Protein AF-A0A812MVV8-F1 (afdb_monomer_lite)

pLDDT: mean 81.1, std 14.26, range [49.09, 97.69]

Radius of gyration: 28.99 Å; chains: 1; bounding box: 81×39×77 Å

Sequence (193 aa):
LPSLRTYVAAINRQVPAEVARPDNSCRRLCCRLPLICAVILTVFLSLVFRLPSFLHGTGLVDLEQRMAGTAGNPYVILEVERDTAPEDVRKAYTSQLRDVEASKDCQASNKACRAKKQNLKKAADFILNGVPRSAEPQKEKKARRKTREQERSDDDPWGDWSDHLKAQWDALGDEIKEGSAQFAKNVEKDYFS

Secondary structure (DSSP, 8-state):
---HHHHHHHHHHHS-TTTS---THHHHHHHHHHHHHHHHHHHHHHHHHHHHHHHHHTTSS-HHHHHHT-SS-HHHHHT--TT--HHHHHHHHHHHHHHHHHSHHHHTT-HHHHHHHHHHHHHHHHHHH-S-GGGS-HHHHHHHHHHHTT-TT---TTHHHHHHHHHHHHHHHHHHHHHHHHHHHHHHHHH--

Structure (mmCIF, N/CA/C/O backbone):
data_AF-A0A812MVV8-F1
#
_entry.id   AF-A0A812MVV8-F1
#
loop_
_atom_site.group_PDB
_atom_site.id
_atom_site.type_symbol
_atom_site.label_atom_id
_atom_site.label_alt_id
_atom_site.label_comp_id
_atom_site.label_asym_id
_atom_site.label_entity_id
_atom_site.label_seq_id
_atom_site.pdbx_PDB_ins_code
_atom_site.Cartn_x
_atom_site.Cartn_y
_atom_site.Cartn_z
_atom_site.occupancy
_atom_site.B_iso_or_equiv
_atom_site.auth_seq_id
_atom_site.auth_comp_id
_atom_site.auth_asym_id
_atom_site.auth_atom_id
_atom_site.pdbx_PDB_model_num
ATOM 1 N N . LEU A 1 1 ? 59.824 9.028 -20.294 1.00 56.31 1 LEU A N 1
ATOM 2 C CA . LEU A 1 1 ? 58.735 8.225 -20.898 1.00 56.31 1 LEU A CA 1
ATOM 3 C C . LEU A 1 1 ? 57.673 9.194 -21.405 1.00 56.31 1 LEU A C 1
ATOM 5 O O . LEU A 1 1 ? 57.183 9.966 -20.587 1.00 56.31 1 LEU A O 1
ATOM 9 N N . PRO A 1 2 ? 57.387 9.253 -22.718 1.00 56.12 2 PRO A N 1
ATOM 10 C CA . PRO A 1 2 ? 56.311 10.102 -23.222 1.00 56.12 2 PRO A CA 1
ATOM 11 C C . PRO A 1 2 ? 54.992 9.689 -22.563 1.00 56.12 2 PRO A C 1
ATOM 13 O O . PRO A 1 2 ? 54.751 8.504 -22.332 1.00 56.12 2 PRO A O 1
ATOM 16 N N . SER A 1 3 ? 54.168 10.671 -22.198 1.00 70.75 3 SER A N 1
ATOM 17 C CA . SER A 1 3 ? 52.880 10.397 -21.571 1.00 70.75 3 SER A CA 1
ATOM 18 C C . SER A 1 3 ? 51.993 9.617 -22.542 1.00 70.75 3 SER A C 1
ATOM 20 O O . SER A 1 3 ? 52.021 9.823 -23.754 1.00 70.75 3 SER A O 1
ATOM 22 N N . LEU A 1 4 ? 51.181 8.705 -22.011 1.00 68.69 4 LEU A N 1
ATOM 23 C CA . LEU A 1 4 ? 50.328 7.819 -22.812 1.00 68.69 4 LEU A CA 1
ATOM 24 C C . LEU A 1 4 ? 49.437 8.599 -23.806 1.00 68.69 4 LEU A C 1
ATOM 26 O O . LEU A 1 4 ? 49.108 8.111 -24.883 1.00 68.69 4 LEU A O 1
ATOM 30 N N . ARG A 1 5 ? 49.113 9.859 -23.477 1.00 69.12 5 ARG A N 1
ATOM 31 C CA . ARG A 1 5 ? 48.346 10.781 -24.325 1.00 69.12 5 ARG A CA 1
ATOM 32 C C . ARG A 1 5 ? 49.108 11.264 -25.563 1.00 69.12 5 ARG A C 1
ATOM 34 O O . ARG A 1 5 ? 48.496 11.370 -26.622 1.00 69.12 5 ARG A O 1
ATOM 41 N N . THR A 1 6 ? 50.410 11.546 -25.472 1.00 73.69 6 THR A N 1
ATOM 42 C CA . THR A 1 6 ? 51.193 11.997 -26.638 1.00 73.69 6 THR A CA 1
ATOM 43 C C . THR A 1 6 ? 51.503 10.856 -27.599 1.00 73.69 6 THR A C 1
ATOM 45 O O . THR A 1 6 ? 51.497 11.074 -28.807 1.00 73.69 6 THR A O 1
ATOM 48 N N . TYR A 1 7 ? 51.682 9.635 -27.089 1.00 72.81 7 TYR A N 1
ATOM 49 C CA . TYR A 1 7 ? 51.872 8.444 -27.920 1.00 72.81 7 TYR A CA 1
ATOM 50 C C . TYR A 1 7 ? 50.637 8.132 -28.785 1.00 72.81 7 TYR A C 1
ATOM 52 O O . TYR A 1 7 ? 50.753 7.982 -30.000 1.00 72.81 7 TYR A O 1
ATOM 60 N N . VAL A 1 8 ? 49.438 8.132 -28.189 1.00 71.19 8 VAL A N 1
ATOM 61 C CA . VAL A 1 8 ? 48.181 7.859 -28.913 1.00 71.19 8 VAL A CA 1
ATOM 62 C C . VAL A 1 8 ? 47.875 8.945 -29.952 1.00 71.19 8 VAL A C 1
ATOM 64 O O . VAL A 1 8 ? 47.469 8.636 -31.071 1.00 71.19 8 VAL A O 1
ATOM 67 N N . ALA A 1 9 ? 48.118 10.218 -29.623 1.00 70.38 9 ALA A N 1
ATOM 68 C CA . ALA A 1 9 ? 47.909 11.324 -30.558 1.00 70.38 9 ALA A CA 1
ATOM 69 C C . ALA A 1 9 ? 48.884 11.294 -31.752 1.00 70.38 9 ALA A C 1
ATOM 71 O O . ALA A 1 9 ? 48.497 11.643 -32.868 1.00 70.38 9 ALA A O 1
ATOM 72 N N . ALA A 1 10 ? 50.132 10.866 -31.534 1.00 74.50 10 ALA A N 1
ATOM 73 C CA . ALA A 1 10 ? 51.128 10.730 -32.594 1.00 74.50 10 ALA A CA 1
ATOM 74 C C . ALA A 1 10 ? 50.792 9.581 -33.558 1.00 74.50 10 ALA A C 1
ATOM 76 O O . ALA A 1 10 ? 50.889 9.764 -34.769 1.00 74.50 10 ALA A O 1
ATOM 77 N N . ILE A 1 11 ? 50.327 8.438 -33.040 1.00 70.69 11 ILE A N 1
ATOM 78 C CA . ILE A 1 11 ? 49.920 7.292 -33.869 1.00 70.69 11 ILE A CA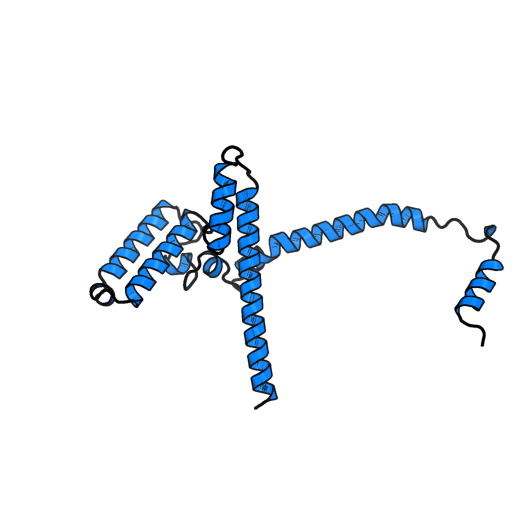 1
ATOM 79 C C . ILE A 1 11 ? 48.649 7.601 -34.666 1.00 70.69 11 ILE A C 1
ATOM 81 O O . ILE A 1 11 ? 48.621 7.368 -35.872 1.00 70.69 11 ILE A O 1
ATOM 85 N N . ASN A 1 12 ? 47.632 8.212 -34.049 1.00 69.62 12 ASN A N 1
ATOM 86 C CA . ASN A 1 12 ? 46.400 8.584 -34.757 1.00 69.62 12 ASN A CA 1
ATOM 87 C C . ASN A 1 12 ? 46.625 9.617 -35.875 1.00 69.62 12 ASN A C 1
ATOM 89 O O . ASN A 1 12 ? 45.813 9.703 -36.789 1.00 69.62 12 ASN A O 1
ATOM 93 N N . ARG A 1 13 ? 47.715 10.396 -35.826 1.00 68.94 13 ARG A N 1
ATOM 94 C CA . ARG A 1 13 ? 48.109 11.313 -36.911 1.00 68.94 13 ARG A CA 1
ATOM 95 C C . ARG A 1 13 ? 48.826 10.627 -38.073 1.00 68.94 13 ARG A C 1
ATOM 97 O O . ARG A 1 13 ? 48.853 11.194 -39.159 1.00 68.94 13 ARG A O 1
ATOM 104 N N . GLN A 1 14 ? 49.436 9.463 -37.847 1.00 68.19 14 GLN A N 1
ATOM 105 C CA . GLN A 1 14 ? 50.203 8.735 -38.864 1.00 68.19 14 GLN A CA 1
ATOM 106 C C . GLN A 1 14 ? 49.353 7.747 -39.668 1.00 68.19 14 GLN A C 1
ATOM 108 O O . GLN A 1 14 ? 49.793 7.302 -40.724 1.00 68.19 14 GLN A O 1
ATOM 113 N N . VAL A 1 15 ? 48.145 7.415 -39.204 1.00 64.12 15 VAL A N 1
ATOM 114 C CA . VAL A 1 15 ? 47.199 6.601 -39.971 1.00 64.12 15 VAL A CA 1
ATOM 115 C C . VAL A 1 15 ? 46.389 7.536 -40.878 1.00 64.12 15 VAL A C 1
ATOM 117 O O . VAL A 1 15 ? 45.620 8.350 -40.362 1.00 64.12 15 VAL A O 1
ATOM 120 N N . PRO A 1 16 ? 46.546 7.469 -42.213 1.00 61.31 16 PRO A N 1
ATOM 121 C CA . PRO A 1 16 ? 45.761 8.299 -43.114 1.00 61.31 16 PRO A CA 1
ATOM 122 C C . PRO A 1 16 ? 44.275 7.980 -42.936 1.00 61.31 16 PRO A C 1
ATOM 124 O O . PRO A 1 16 ? 43.889 6.812 -42.854 1.00 61.31 16 PRO A O 1
ATOM 127 N N . ALA A 1 17 ? 43.433 9.017 -42.886 1.00 58.94 17 ALA A N 1
ATOM 128 C CA . ALA A 1 17 ? 41.985 8.885 -42.695 1.00 58.94 17 ALA A CA 1
ATOM 129 C C . ALA A 1 17 ? 41.313 7.965 -43.740 1.00 58.94 17 ALA A C 1
ATOM 131 O O . ALA A 1 17 ? 40.237 7.435 -43.489 1.00 58.94 17 ALA A O 1
ATOM 132 N N . GLU A 1 18 ? 41.975 7.722 -44.876 1.00 57.22 18 GLU A N 1
ATOM 133 C CA . GLU A 1 18 ? 41.559 6.795 -45.935 1.00 57.22 18 GLU A CA 1
ATOM 134 C C . GLU A 1 18 ? 41.604 5.307 -45.532 1.00 57.22 18 GLU A C 1
ATOM 136 O O . GLU A 1 18 ? 40.919 4.488 -46.145 1.00 57.22 18 GLU A O 1
ATOM 141 N N . VAL A 1 19 ? 42.366 4.930 -44.496 1.00 60.72 19 VAL A N 1
ATOM 142 C CA . VAL A 1 19 ? 42.455 3.533 -44.010 1.00 60.72 19 VAL A CA 1
ATOM 143 C C . VAL A 1 19 ? 41.352 3.216 -42.996 1.00 60.72 19 VAL A C 1
ATOM 145 O O . VAL A 1 19 ? 40.981 2.052 -42.815 1.00 60.72 19 VAL A O 1
ATOM 148 N N . ALA A 1 20 ? 40.771 4.240 -42.366 1.00 58.75 20 ALA A N 1
ATOM 149 C CA . ALA A 1 20 ? 39.606 4.084 -41.510 1.00 58.75 20 ALA A CA 1
ATOM 150 C C . ALA A 1 20 ? 38.370 3.872 -42.393 1.00 58.75 20 ALA A C 1
ATOM 152 O O . ALA A 1 20 ? 37.641 4.809 -42.720 1.00 58.75 20 ALA A O 1
ATOM 153 N N . ARG A 1 21 ? 38.136 2.617 -42.805 1.00 61.03 21 ARG A N 1
ATOM 154 C CA . ARG A 1 21 ? 36.877 2.236 -43.454 1.00 61.03 21 ARG A CA 1
ATOM 155 C C . ARG A 1 21 ? 35.728 2.755 -42.585 1.00 61.03 21 ARG A C 1
ATOM 157 O O . ARG A 1 21 ? 35.779 2.537 -41.374 1.00 61.03 21 ARG A O 1
ATOM 164 N N . PRO A 1 22 ? 34.717 3.433 -43.158 1.00 61.38 22 PRO A N 1
ATOM 165 C CA . PRO A 1 22 ? 33.564 3.884 -42.399 1.00 61.38 22 PRO A CA 1
ATOM 166 C C . PRO A 1 22 ? 32.875 2.658 -41.812 1.00 61.38 22 PRO A C 1
ATOM 168 O O . PRO A 1 22 ? 32.116 1.948 -42.475 1.00 61.38 22 PRO A O 1
ATOM 171 N N . ASP A 1 23 ? 33.191 2.382 -40.554 1.00 69.06 23 ASP A N 1
ATOM 172 C CA . ASP A 1 23 ? 32.592 1.288 -39.836 1.00 69.06 23 ASP A CA 1
ATOM 173 C C . ASP A 1 23 ? 31.143 1.683 -39.587 1.00 69.06 23 ASP A C 1
ATOM 175 O O . ASP A 1 23 ? 30.823 2.623 -38.854 1.00 69.06 23 ASP A O 1
ATOM 179 N N . ASN A 1 24 ? 30.230 0.928 -40.197 1.00 72.06 24 ASN A N 1
ATOM 180 C CA . ASN A 1 24 ? 28.785 1.067 -40.004 1.00 72.06 24 ASN A CA 1
ATOM 181 C C . ASN A 1 24 ? 28.356 0.861 -38.532 1.00 72.06 24 ASN A C 1
ATOM 183 O O . ASN A 1 24 ? 27.162 0.853 -38.234 1.00 72.06 24 ASN A O 1
ATOM 187 N N . SER A 1 25 ? 29.307 0.690 -37.613 1.00 76.00 25 SER A N 1
ATOM 188 C CA . SER A 1 25 ? 29.172 0.648 -36.163 1.00 76.00 25 SER A CA 1
ATOM 189 C C . SER A 1 25 ? 28.334 1.799 -35.622 1.00 76.00 25 SER A C 1
ATOM 191 O O . SER A 1 25 ? 27.400 1.527 -34.881 1.00 76.00 25 SER A O 1
ATOM 193 N N . CYS A 1 26 ? 28.566 3.050 -36.042 1.00 74.44 26 CYS A N 1
ATOM 194 C CA . CYS A 1 26 ? 27.794 4.190 -35.526 1.00 74.44 26 CYS A CA 1
ATOM 195 C C . CYS A 1 26 ? 26.312 4.099 -35.932 1.00 74.44 26 CYS A C 1
ATOM 197 O O . CYS A 1 26 ? 25.422 4.201 -35.096 1.00 74.44 26 CYS A O 1
ATOM 199 N N . ARG A 1 27 ? 26.034 3.757 -37.198 1.00 78.88 27 ARG A N 1
ATOM 200 C CA . ARG A 1 27 ? 24.669 3.529 -37.700 1.00 78.88 27 ARG A CA 1
ATOM 201 C C . ARG A 1 27 ? 23.997 2.329 -37.023 1.00 78.88 27 ARG A C 1
ATOM 203 O O . ARG A 1 27 ? 22.833 2.409 -36.646 1.00 78.88 27 ARG A O 1
ATOM 210 N N . ARG A 1 28 ? 24.722 1.222 -36.826 1.00 80.69 28 ARG A N 1
ATOM 211 C CA . ARG A 1 28 ? 24.216 0.046 -36.097 1.00 80.69 28 ARG A CA 1
ATOM 212 C C . ARG A 1 28 ? 23.918 0.378 -34.637 1.00 80.69 28 ARG A C 1
ATOM 214 O O . ARG A 1 28 ? 22.897 -0.078 -34.131 1.00 80.69 28 ARG A O 1
ATOM 221 N N . LEU A 1 29 ? 24.766 1.176 -33.986 1.00 81.75 29 LEU A N 1
ATOM 222 C CA . LEU A 1 29 ? 24.558 1.626 -32.614 1.00 81.75 29 LEU A CA 1
ATOM 223 C C . LEU A 1 29 ? 23.345 2.558 -32.541 1.00 81.75 29 LEU A C 1
ATOM 225 O O . LEU A 1 29 ? 22.432 2.271 -31.786 1.00 81.75 29 LEU A O 1
ATOM 229 N N . CYS A 1 30 ? 23.254 3.591 -33.382 1.00 84.88 30 CYS A N 1
ATOM 230 C CA . CYS A 1 30 ? 22.122 4.523 -33.396 1.00 84.88 30 CYS A CA 1
ATOM 231 C C . CYS A 1 30 ? 20.776 3.848 -33.705 1.00 84.88 30 CYS A C 1
ATOM 233 O O . CYS A 1 30 ? 19.752 4.307 -33.214 1.00 84.88 30 CYS A O 1
ATOM 235 N N . CYS A 1 31 ? 20.755 2.751 -34.471 1.00 85.38 31 CYS A N 1
ATOM 236 C CA . CYS A 1 31 ? 19.524 1.994 -34.721 1.00 85.38 31 CYS A CA 1
ATOM 237 C C . CYS A 1 31 ? 19.193 0.972 -33.618 1.00 85.38 31 CYS A C 1
ATOM 239 O O . CYS A 1 31 ? 18.020 0.703 -33.378 1.00 85.38 31 CYS A O 1
ATOM 241 N N . ARG A 1 32 ? 20.193 0.374 -32.951 1.00 90.00 32 ARG A N 1
ATOM 242 C CA . ARG A 1 32 ? 19.971 -0.664 -31.921 1.00 90.00 32 ARG A CA 1
ATOM 243 C C . ARG A 1 32 ? 19.878 -0.115 -30.503 1.00 90.00 32 ARG A C 1
ATOM 245 O O . ARG A 1 32 ? 19.135 -0.663 -29.701 1.00 90.00 32 ARG A O 1
ATOM 252 N N . LEU A 1 33 ? 20.601 0.955 -30.194 1.00 91.56 33 LEU A N 1
ATOM 253 C CA . LEU A 1 33 ? 20.579 1.617 -28.895 1.00 91.56 33 LEU A CA 1
ATOM 254 C C . LEU A 1 33 ? 19.164 2.046 -28.473 1.00 91.56 33 LEU A C 1
ATOM 256 O O . LEU A 1 33 ? 18.793 1.692 -27.361 1.00 91.56 33 LEU A O 1
ATOM 260 N N . PRO A 1 34 ? 18.326 2.699 -29.310 1.00 92.38 34 PRO A N 1
ATOM 261 C CA . PRO A 1 34 ? 16.965 3.045 -28.896 1.00 92.38 34 PRO A CA 1
ATOM 262 C C . PRO A 1 34 ? 16.115 1.806 -28.592 1.00 92.38 34 PRO A C 1
ATOM 264 O O . PRO A 1 34 ? 15.343 1.829 -27.640 1.00 92.38 34 PRO A O 1
ATOM 267 N N . LEU A 1 35 ? 16.299 0.706 -29.333 1.00 93.62 35 LEU A N 1
ATOM 268 C CA . LEU A 1 35 ? 15.624 -0.564 -29.046 1.00 93.62 35 LEU A CA 1
ATOM 269 C C . LEU A 1 35 ? 16.083 -1.156 -27.710 1.00 93.62 35 LEU A C 1
ATOM 271 O O . LEU A 1 35 ? 15.251 -1.563 -26.908 1.00 93.62 35 LEU A O 1
ATOM 275 N N . ILE A 1 36 ? 17.389 -1.167 -27.441 1.00 93.62 36 ILE A N 1
ATOM 276 C CA . ILE A 1 36 ? 17.938 -1.651 -26.167 1.00 93.62 36 ILE A CA 1
ATOM 277 C C . ILE A 1 36 ? 17.437 -0.781 -25.008 1.00 93.62 36 ILE A C 1
ATOM 279 O O . ILE A 1 36 ? 16.972 -1.313 -24.005 1.00 93.62 36 ILE A O 1
ATOM 283 N N . CYS A 1 37 ? 17.470 0.546 -25.154 1.00 95.00 37 CYS A N 1
ATOM 284 C CA . CYS A 1 37 ? 16.944 1.478 -24.161 1.00 95.00 37 CYS A CA 1
ATOM 285 C C . CYS A 1 37 ? 15.448 1.262 -23.920 1.00 95.00 37 CYS A C 1
ATOM 287 O O . CYS A 1 37 ? 15.032 1.235 -22.767 1.00 95.00 37 CYS A O 1
ATOM 289 N N . ALA A 1 38 ? 14.653 1.056 -24.973 1.00 95.19 38 ALA A N 1
ATOM 290 C CA . ALA A 1 38 ? 13.232 0.754 -24.843 1.00 95.19 38 ALA A CA 1
ATOM 291 C C . ALA A 1 38 ? 13.006 -0.562 -24.085 1.00 95.19 38 ALA A C 1
ATOM 293 O O . ALA A 1 38 ? 12.205 -0.593 -23.157 1.00 95.19 38 ALA A O 1
ATOM 294 N N . VAL A 1 39 ? 13.755 -1.624 -24.400 1.00 96.12 39 VAL A N 1
ATOM 295 C CA . VAL A 1 39 ? 13.667 -2.903 -23.675 1.00 96.12 39 VAL A CA 1
ATOM 296 C C . VAL A 1 39 ? 14.023 -2.716 -22.201 1.00 96.12 39 VAL A C 1
ATOM 298 O O . VAL A 1 39 ? 13.240 -3.100 -21.336 1.00 96.12 39 VAL A O 1
ATOM 301 N N . ILE A 1 40 ? 15.147 -2.066 -21.893 1.00 96.25 40 ILE A N 1
ATOM 302 C CA . ILE A 1 40 ? 15.555 -1.794 -20.506 1.00 96.25 40 ILE A CA 1
ATOM 303 C C . ILE A 1 40 ? 14.480 -0.984 -19.773 1.00 96.25 40 ILE A C 1
ATOM 305 O O . ILE A 1 40 ? 14.108 -1.339 -18.656 1.00 96.25 40 ILE A O 1
ATOM 309 N N . LEU A 1 41 ? 13.937 0.058 -20.408 1.00 96.75 41 LEU A N 1
ATOM 310 C CA . LEU A 1 41 ? 12.877 0.882 -19.836 1.00 96.75 41 LEU A CA 1
ATOM 311 C C . LEU A 1 41 ? 11.619 0.052 -19.559 1.00 96.75 41 LEU A C 1
ATOM 313 O O . LEU A 1 41 ? 11.066 0.135 -18.470 1.00 96.75 41 LEU A O 1
ATOM 317 N N . THR A 1 42 ? 11.183 -0.785 -20.504 1.00 95.81 42 THR A N 1
ATOM 318 C CA . THR A 1 42 ? 10.001 -1.641 -20.309 1.00 95.81 42 THR A CA 1
ATOM 319 C C . THR A 1 42 ? 10.191 -2.643 -19.177 1.00 95.81 42 THR A C 1
ATOM 321 O O . THR A 1 42 ? 9.285 -2.810 -18.363 1.00 95.81 42 THR A O 1
ATOM 324 N N . VAL A 1 43 ? 11.371 -3.263 -19.067 1.00 95.75 43 VAL A N 1
ATOM 325 C CA . VAL A 1 43 ? 11.694 -4.174 -17.962 1.00 95.75 43 VAL A CA 1
ATOM 326 C C . VAL A 1 43 ? 11.679 -3.415 -16.641 1.00 95.75 43 VAL A C 1
ATOM 328 O O . VAL A 1 43 ? 11.013 -3.848 -15.703 1.00 95.75 43 VAL A O 1
ATOM 331 N N . PHE A 1 44 ? 12.339 -2.259 -16.577 1.00 95.81 44 PHE A N 1
ATOM 332 C CA . PHE A 1 44 ? 12.372 -1.429 -15.378 1.00 95.81 44 PHE A CA 1
ATOM 333 C C . PHE A 1 44 ? 10.966 -1.010 -14.933 1.00 95.81 44 PHE A C 1
ATOM 335 O O . PHE A 1 44 ? 10.599 -1.239 -13.785 1.00 95.81 44 PHE A O 1
ATOM 342 N N . LEU A 1 45 ? 10.147 -0.480 -15.845 1.00 93.81 45 LEU A N 1
ATOM 343 C CA . LEU A 1 45 ? 8.761 -0.120 -15.552 1.00 93.81 45 LEU A CA 1
ATOM 344 C C . LEU A 1 45 ? 7.964 -1.343 -15.090 1.00 93.81 45 LEU A C 1
ATOM 346 O O . LEU A 1 45 ? 7.255 -1.269 -14.093 1.00 93.81 45 LEU A O 1
ATOM 350 N N . SER A 1 46 ? 8.125 -2.495 -15.748 1.00 93.00 46 SER A N 1
ATOM 351 C CA . SER A 1 46 ? 7.433 -3.720 -15.338 1.00 93.00 46 SER A CA 1
ATOM 352 C C . SER A 1 46 ? 7.789 -4.145 -13.913 1.00 93.00 46 SER A C 1
ATOM 354 O O . SER A 1 46 ? 6.899 -4.556 -13.174 1.00 93.00 46 SER A O 1
ATOM 356 N N . LEU A 1 47 ? 9.053 -3.992 -13.506 1.00 91.62 47 LEU A N 1
ATOM 357 C CA . LEU A 1 47 ? 9.483 -4.247 -12.137 1.00 91.62 47 LEU A CA 1
ATOM 358 C C . LEU A 1 47 ? 8.860 -3.225 -11.191 1.00 91.62 47 LEU A C 1
ATOM 360 O O . LEU A 1 47 ? 8.248 -3.621 -10.210 1.00 91.62 47 LEU A O 1
ATOM 364 N N . VAL A 1 48 ? 8.924 -1.931 -11.506 1.00 90.88 48 VAL A N 1
ATOM 365 C CA . VAL A 1 48 ? 8.362 -0.882 -10.642 1.00 90.88 48 VAL A CA 1
ATOM 366 C C . VAL A 1 48 ? 6.856 -1.069 -10.409 1.00 90.88 48 VAL A C 1
ATOM 368 O O . VAL A 1 48 ? 6.369 -0.877 -9.299 1.00 90.88 48 VAL A O 1
ATOM 371 N N . PHE A 1 49 ? 6.104 -1.482 -11.429 1.00 88.81 49 PHE A N 1
ATOM 372 C CA . PHE A 1 49 ? 4.658 -1.665 -11.296 1.00 88.81 49 PHE A CA 1
ATOM 373 C C . PHE A 1 49 ? 4.258 -3.022 -10.710 1.00 88.81 49 PHE A C 1
ATOM 375 O O . PHE A 1 49 ? 3.227 -3.108 -10.052 1.00 88.81 49 PHE A O 1
ATOM 382 N N . ARG A 1 50 ? 5.031 -4.093 -10.940 1.00 89.44 50 ARG A N 1
ATOM 383 C CA . ARG A 1 50 ? 4.655 -5.450 -10.495 1.00 89.44 50 ARG A CA 1
ATOM 384 C C . ARG A 1 50 ? 5.304 -5.877 -9.191 1.00 89.44 50 ARG A C 1
ATOM 386 O O . ARG A 1 50 ? 4.768 -6.765 -8.537 1.00 89.44 50 ARG A O 1
ATOM 393 N N . LEU A 1 51 ? 6.438 -5.289 -8.813 1.00 88.69 51 LEU A N 1
ATOM 394 C CA . LEU A 1 51 ? 7.187 -5.706 -7.629 1.00 88.69 51 LEU A CA 1
ATOM 395 C C . LEU A 1 51 ? 6.357 -5.597 -6.339 1.00 88.69 51 LEU A C 1
ATOM 397 O O . LEU A 1 51 ? 6.335 -6.588 -5.610 1.00 88.69 51 LEU A O 1
ATOM 401 N N . PRO A 1 52 ? 5.623 -4.497 -6.061 1.00 85.75 52 PRO A N 1
ATOM 402 C CA . PRO A 1 52 ? 4.823 -4.416 -4.839 1.00 85.75 52 PRO A CA 1
ATOM 403 C C . PRO A 1 52 ? 3.735 -5.496 -4.788 1.00 85.75 52 PRO A C 1
ATOM 405 O O . PRO A 1 52 ? 3.593 -6.193 -3.786 1.00 85.75 52 PRO A O 1
ATOM 408 N N . SER A 1 53 ? 3.020 -5.711 -5.899 1.00 82.62 53 SER A N 1
ATOM 409 C CA . SER A 1 53 ? 1.986 -6.749 -5.991 1.00 82.62 53 SER A CA 1
ATOM 410 C C . SER A 1 53 ? 2.559 -8.163 -5.882 1.00 82.62 53 SER A C 1
ATOM 412 O O . SER A 1 53 ? 1.938 -9.033 -5.278 1.00 82.62 53 SER A O 1
ATOM 414 N N . PHE A 1 54 ? 3.747 -8.401 -6.443 1.00 85.94 54 PHE A N 1
ATOM 415 C CA . PHE A 1 54 ? 4.433 -9.685 -6.336 1.00 85.94 54 PHE A CA 1
ATOM 416 C C . PHE A 1 54 ? 4.834 -9.981 -4.887 1.00 85.94 54 PHE A C 1
ATOM 418 O O . PHE A 1 54 ? 4.535 -11.060 -4.381 1.00 85.94 54 PHE A O 1
ATOM 425 N N . LEU A 1 55 ? 5.441 -9.011 -4.195 1.00 85.88 55 LEU A N 1
ATOM 426 C CA . LEU A 1 55 ? 5.809 -9.150 -2.783 1.00 85.88 55 LEU A CA 1
ATOM 427 C C . LEU A 1 55 ? 4.580 -9.399 -1.901 1.00 85.88 55 LEU A C 1
ATOM 429 O O . LEU A 1 55 ? 4.611 -10.291 -1.053 1.00 85.88 55 LEU A O 1
ATOM 433 N N . HIS A 1 56 ? 3.477 -8.696 -2.166 1.0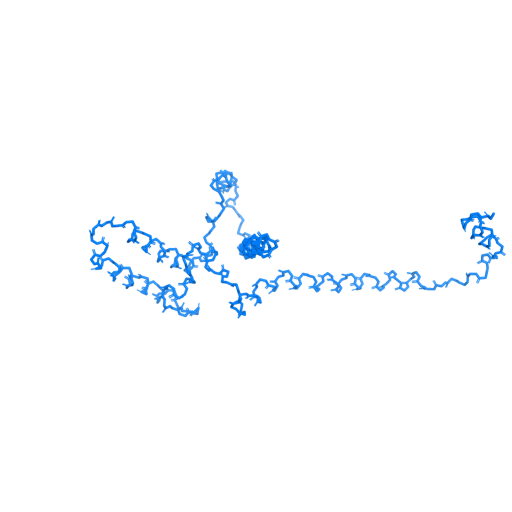0 80.75 56 HIS A N 1
ATOM 434 C CA . HIS A 1 56 ? 2.200 -8.934 -1.493 1.00 80.75 56 HIS A CA 1
ATOM 435 C C . H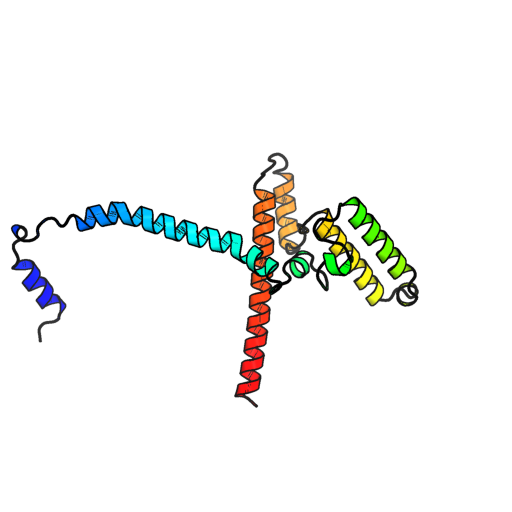IS A 1 56 ? 1.678 -10.358 -1.718 1.00 80.75 56 HIS A C 1
ATOM 437 O O . HIS A 1 56 ? 1.340 -11.058 -0.768 1.00 80.75 56 HIS A O 1
ATOM 443 N N . GLY A 1 57 ? 1.674 -10.831 -2.970 1.00 78.75 57 GLY A N 1
ATOM 444 C CA . GLY A 1 57 ? 1.191 -12.170 -3.322 1.00 78.75 57 GLY A CA 1
ATOM 445 C C . GLY A 1 57 ? 2.006 -13.309 -2.702 1.00 78.75 57 GLY A C 1
ATOM 446 O O . GLY A 1 57 ? 1.462 -14.371 -2.420 1.00 78.75 57 GLY A O 1
ATOM 447 N N . THR A 1 58 ? 3.297 -13.088 -2.443 1.00 83.25 58 THR A N 1
ATOM 448 C CA . THR A 1 58 ? 4.145 -14.067 -1.739 1.00 83.25 58 THR A CA 1
ATOM 449 C C . THR A 1 58 ? 3.909 -14.123 -0.226 1.00 83.25 58 THR A C 1
ATOM 451 O O . THR A 1 58 ? 4.452 -15.008 0.430 1.00 83.25 58 THR A O 1
ATOM 454 N N . GLY A 1 59 ? 3.137 -13.188 0.343 1.00 77.62 59 GLY A N 1
ATOM 455 C CA . GLY A 1 59 ? 2.920 -13.081 1.789 1.00 77.62 59 GLY A CA 1
ATOM 456 C C . GLY A 1 59 ? 4.162 -12.654 2.581 1.00 77.62 59 GLY A C 1
ATOM 457 O O . GLY A 1 59 ? 4.143 -12.687 3.807 1.00 77.62 59 GLY A O 1
ATOM 458 N N . LEU A 1 60 ? 5.242 -12.257 1.895 1.00 80.38 60 LEU A N 1
ATOM 459 C CA . LEU A 1 60 ? 6.477 -11.771 2.516 1.00 80.38 60 LEU A CA 1
ATOM 460 C C . LEU A 1 60 ? 6.269 -10.430 3.226 1.00 80.38 60 LEU A C 1
ATOM 462 O O . LEU A 1 60 ? 6.907 -10.176 4.243 1.00 80.38 60 LEU A O 1
ATOM 466 N N . VAL A 1 61 ? 5.393 -9.580 2.683 1.00 82.00 61 VAL A N 1
ATOM 467 C CA . VAL A 1 61 ? 5.078 -8.259 3.233 1.00 82.00 61 VAL A CA 1
ATOM 468 C C . VAL A 1 61 ? 3.568 -8.063 3.232 1.00 82.00 61 VAL A C 1
ATOM 470 O O . VAL A 1 61 ? 2.935 -8.116 2.178 1.00 82.00 61 VAL A O 1
ATOM 473 N N . ASP A 1 62 ? 2.996 -7.794 4.405 1.00 85.38 62 ASP A N 1
ATOM 474 C CA . ASP A 1 62 ? 1.568 -7.512 4.558 1.00 85.38 62 ASP A CA 1
ATOM 475 C C . ASP A 1 62 ? 1.279 -6.031 4.257 1.00 85.38 62 ASP A C 1
ATOM 477 O O . ASP A 1 62 ? 1.063 -5.197 5.143 1.00 85.38 62 ASP A O 1
ATOM 481 N N . LEU A 1 63 ? 1.331 -5.678 2.967 1.00 84.31 63 LEU A N 1
ATOM 482 C CA . LEU A 1 63 ? 1.129 -4.297 2.515 1.00 84.31 63 LEU A CA 1
ATOM 483 C C . LEU A 1 63 ? -0.267 -3.782 2.883 1.00 84.31 63 LEU A C 1
ATOM 485 O O . LEU A 1 63 ? -0.446 -2.597 3.154 1.00 84.31 63 LEU A O 1
ATOM 489 N N . GLU A 1 64 ? -1.266 -4.659 2.936 1.00 87.56 64 GLU A N 1
ATOM 490 C CA . GLU A 1 64 ? -2.640 -4.283 3.273 1.00 87.56 64 GLU A CA 1
ATOM 491 C C . GLU A 1 64 ? -2.801 -3.876 4.725 1.00 87.56 64 GLU A C 1
ATOM 493 O O . GLU A 1 64 ? -3.494 -2.898 4.998 1.00 87.56 64 GLU A O 1
ATOM 498 N N . GLN A 1 65 ? -2.129 -4.563 5.651 1.00 89.81 65 GLN A N 1
ATOM 499 C CA . GLN A 1 65 ? -2.087 -4.137 7.046 1.00 89.81 65 GLN A CA 1
ATOM 500 C C . GLN A 1 65 ? -1.565 -2.698 7.167 1.00 89.81 65 GLN A C 1
ATOM 502 O O . GLN A 1 65 ? -2.147 -1.871 7.878 1.00 89.81 65 GLN A O 1
ATOM 507 N N . ARG A 1 66 ? -0.474 -2.391 6.456 1.00 86.00 66 ARG A N 1
ATOM 508 C CA . ARG A 1 66 ? 0.153 -1.063 6.459 1.00 86.00 66 ARG A CA 1
ATOM 509 C C . ARG A 1 66 ? -0.758 -0.014 5.839 1.00 86.00 66 ARG A C 1
ATOM 511 O O . ARG A 1 66 ? -1.027 1.004 6.474 1.00 86.00 66 ARG A O 1
ATOM 518 N N . MET A 1 67 ? -1.285 -0.283 4.646 1.00 85.31 67 MET A N 1
ATOM 519 C CA . MET A 1 67 ? -2.173 0.641 3.938 1.00 85.31 67 MET A CA 1
ATOM 520 C C . MET A 1 67 ? -3.480 0.899 4.704 1.00 85.31 67 MET A C 1
ATOM 522 O O . MET A 1 67 ? -3.976 2.026 4.717 1.00 85.31 67 MET A O 1
ATOM 526 N N . ALA A 1 68 ? -4.029 -0.112 5.383 1.00 88.62 68 ALA A N 1
ATOM 527 C CA . ALA A 1 68 ? -5.211 0.036 6.231 1.00 88.62 68 ALA A CA 1
ATOM 528 C C . ALA A 1 68 ? -4.903 0.700 7.587 1.00 88.62 68 ALA A C 1
ATOM 530 O O . ALA A 1 68 ? -5.810 1.155 8.294 1.00 88.62 68 ALA A O 1
ATOM 531 N N . GLY A 1 69 ? -3.628 0.750 7.985 1.00 87.19 69 GLY A N 1
ATOM 532 C CA . GLY A 1 69 ? -3.200 1.230 9.295 1.00 87.19 69 GLY A CA 1
ATOM 533 C C . GLY A 1 69 ? -3.823 0.428 10.441 1.00 87.19 69 GLY A C 1
ATOM 534 O O . GLY A 1 69 ? -4.205 1.012 11.468 1.00 87.19 69 GLY A O 1
ATOM 535 N N . THR A 1 70 ? -3.998 -0.876 10.234 1.00 92.62 70 THR A N 1
ATOM 536 C CA . THR A 1 70 ? -4.564 -1.839 11.183 1.00 92.62 70 THR A CA 1
ATOM 537 C C . THR A 1 70 ? -3.456 -2.583 11.933 1.00 92.62 70 THR A C 1
ATOM 539 O O . THR A 1 70 ? -2.286 -2.551 11.563 1.00 92.62 70 THR A O 1
ATOM 542 N N . ALA A 1 71 ? -3.815 -3.256 13.030 1.00 90.62 71 ALA A N 1
ATOM 543 C CA . ALA A 1 71 ? -2.863 -4.059 13.808 1.00 90.62 71 ALA A CA 1
ATOM 544 C C . ALA A 1 71 ? -2.479 -5.401 13.144 1.00 90.62 71 ALA A C 1
ATOM 546 O O . ALA A 1 71 ? -1.581 -6.074 13.633 1.00 90.62 71 ALA A O 1
ATOM 547 N N . GLY A 1 72 ? -3.170 -5.784 12.071 1.00 92.06 72 GLY A N 1
ATOM 548 C CA . GLY A 1 72 ? -2.995 -7.023 11.311 1.00 92.06 72 GLY A CA 1
ATOM 549 C C . GLY A 1 72 ? -3.685 -6.904 9.951 1.00 92.06 72 GLY A C 1
ATOM 550 O O . GLY A 1 72 ? -4.306 -5.868 9.677 1.00 92.06 72 GLY A O 1
ATOM 551 N N . ASN A 1 73 ? -3.612 -7.945 9.121 1.00 91.94 73 ASN A N 1
ATOM 552 C CA . ASN A 1 73 ? -4.289 -7.966 7.826 1.00 91.94 73 ASN A CA 1
ATOM 553 C C . ASN A 1 73 ? -5.807 -7.679 7.973 1.00 91.94 73 ASN A C 1
ATOM 555 O O . ASN A 1 73 ? -6.466 -8.344 8.777 1.00 91.94 73 ASN A O 1
ATOM 559 N N . PRO A 1 74 ? -6.391 -6.737 7.209 1.00 94.44 74 PRO A N 1
ATOM 560 C CA . PRO A 1 74 ? -7.818 -6.402 7.282 1.00 94.44 74 PRO A CA 1
ATOM 561 C C . PRO A 1 74 ? -8.763 -7.592 7.074 1.00 94.44 74 PRO A C 1
ATOM 563 O O . PRO A 1 74 ? -9.763 -7.704 7.782 1.00 94.44 74 PRO A O 1
ATOM 566 N N . TYR A 1 75 ? -8.428 -8.488 6.143 1.00 94.50 75 TYR A N 1
ATOM 567 C CA . TYR A 1 75 ? -9.219 -9.674 5.809 1.00 94.50 75 TYR A CA 1
ATOM 568 C C . TYR A 1 75 ? -9.167 -10.716 6.927 1.00 94.50 75 TYR A C 1
ATOM 570 O O . TYR A 1 75 ? -10.181 -11.318 7.261 1.00 94.50 75 TYR A O 1
ATOM 578 N N . VAL A 1 76 ? -8.007 -10.860 7.577 1.00 95.31 76 VAL A N 1
ATOM 579 C CA . VAL A 1 76 ? -7.849 -11.733 8.751 1.00 95.31 76 VAL A CA 1
ATOM 580 C C . VAL A 1 76 ? -8.579 -11.154 9.962 1.00 95.31 76 VAL A C 1
ATOM 582 O O . VAL A 1 76 ? -9.225 -11.896 10.690 1.00 95.31 76 VAL A O 1
ATOM 585 N N . ILE A 1 77 ? -8.522 -9.832 10.167 1.00 94.88 77 ILE A N 1
ATOM 586 C CA . ILE A 1 77 ? -9.235 -9.162 11.264 1.00 94.88 77 ILE A CA 1
ATOM 587 C C . ILE A 1 77 ? -10.746 -9.374 11.140 1.00 94.88 77 ILE A C 1
ATOM 589 O O . ILE A 1 77 ? -11.392 -9.676 12.136 1.00 94.88 77 ILE A O 1
ATOM 593 N N . LEU A 1 78 ? -11.300 -9.202 9.938 1.00 95.50 78 LEU A N 1
ATOM 594 C CA . LEU A 1 78 ? -12.735 -9.349 9.687 1.00 95.50 78 LEU A CA 1
ATOM 595 C C . LEU A 1 78 ? -13.171 -10.785 9.380 1.00 95.50 78 LEU A C 1
ATOM 597 O O . LEU A 1 78 ? -14.367 -11.011 9.223 1.00 95.50 78 LEU A O 1
ATOM 601 N N . GLU A 1 79 ? -12.229 -11.729 9.324 1.00 96.19 79 GLU A N 1
ATOM 602 C CA . GLU A 1 79 ? -12.470 -13.141 9.000 1.00 96.19 79 GLU A CA 1
ATOM 603 C C . GLU A 1 79 ? -13.242 -13.326 7.678 1.00 96.19 79 GLU A C 1
ATOM 605 O O . GLU A 1 79 ? -14.137 -14.161 7.566 1.00 96.19 79 GLU A O 1
ATOM 610 N N . VAL A 1 80 ? -12.899 -12.523 6.666 1.00 96.31 80 VAL A N 1
ATOM 611 C CA . VAL A 1 80 ? -13.519 -12.546 5.330 1.00 96.31 80 VAL A CA 1
ATOM 612 C C . VAL A 1 80 ? -12.487 -12.844 4.250 1.00 96.31 80 VAL A C 1
ATOM 614 O O . VAL A 1 80 ? -11.317 -12.484 4.367 1.00 96.31 80 VAL A O 1
ATOM 617 N N . GLU A 1 81 ? -12.922 -13.473 3.161 1.00 94.44 81 GLU A N 1
ATOM 618 C CA . GLU A 1 81 ? -12.078 -13.698 1.986 1.00 94.44 81 GLU A CA 1
ATOM 619 C C . GLU A 1 81 ? -11.901 -12.408 1.167 1.00 94.44 81 GLU A C 1
ATOM 621 O O . GLU A 1 81 ? -12.723 -11.490 1.238 1.00 94.44 81 GLU A O 1
ATOM 626 N N . ARG A 1 82 ? -10.835 -12.335 0.360 1.00 89.94 82 ARG A N 1
ATOM 627 C CA . ARG A 1 82 ? -10.480 -11.139 -0.429 1.00 89.94 82 ARG A CA 1
ATOM 628 C C . ARG A 1 82 ? -11.544 -10.740 -1.453 1.00 89.94 82 ARG A C 1
ATOM 630 O O . ARG A 1 82 ? -11.757 -9.553 -1.665 1.00 89.94 82 ARG A O 1
ATOM 637 N N . ASP A 1 83 ? -12.242 -11.724 -2.012 1.00 90.06 83 ASP A N 1
ATOM 638 C CA . ASP A 1 83 ? -13.264 -11.534 -3.047 1.00 90.06 83 ASP A CA 1
ATOM 639 C C . ASP A 1 83 ? -14.696 -11.536 -2.474 1.00 90.06 83 ASP A C 1
ATOM 641 O O . ASP A 1 83 ? -15.676 -11.752 -3.188 1.00 90.06 83 ASP A O 1
ATOM 645 N N . THR A 1 84 ? -14.831 -11.305 -1.163 1.00 92.94 84 THR A N 1
ATOM 646 C CA . THR A 1 84 ? -16.131 -11.276 -0.482 1.00 92.94 84 THR A CA 1
ATOM 647 C C . THR A 1 84 ? -16.966 -10.085 -0.954 1.00 92.94 84 THR A C 1
ATOM 649 O O . THR A 1 84 ? -16.479 -8.957 -1.057 1.00 92.94 84 THR A O 1
ATOM 652 N N . ALA A 1 85 ? -18.261 -10.312 -1.189 1.00 95.19 85 ALA A N 1
ATOM 653 C CA . ALA A 1 85 ? -19.176 -9.250 -1.582 1.00 95.19 85 ALA A CA 1
ATOM 654 C C . ALA A 1 85 ? -19.235 -8.136 -0.511 1.00 95.19 85 ALA A C 1
ATOM 656 O O . ALA A 1 85 ? -19.260 -8.437 0.688 1.00 95.19 85 ALA A O 1
ATOM 657 N N . PRO A 1 86 ? -19.354 -6.850 -0.899 1.00 93.62 86 PRO A N 1
ATOM 658 C CA . PRO A 1 86 ? -19.372 -5.734 0.053 1.00 93.62 86 PRO A CA 1
ATOM 659 C C . PRO A 1 86 ? -20.439 -5.862 1.148 1.00 93.62 86 PRO A C 1
ATOM 661 O O . PRO A 1 86 ? -20.232 -5.440 2.286 1.00 93.62 86 PRO A O 1
ATOM 664 N N . GLU A 1 87 ? -21.584 -6.466 0.828 1.00 95.62 87 GLU A N 1
ATOM 665 C CA . GLU A 1 87 ? -22.655 -6.675 1.803 1.00 95.62 87 GLU A CA 1
ATOM 666 C C . GLU A 1 87 ? -22.279 -7.695 2.880 1.00 95.62 87 GLU A C 1
ATOM 668 O O . GLU A 1 87 ? -22.638 -7.521 4.045 1.00 95.62 87 GLU A O 1
ATOM 673 N N . ASP A 1 88 ? -21.510 -8.721 2.529 1.00 97.19 88 ASP A N 1
ATOM 674 C CA . ASP A 1 88 ? -21.059 -9.728 3.486 1.00 97.19 88 ASP A CA 1
ATOM 675 C C . ASP A 1 88 ? -19.919 -9.189 4.357 1.00 97.19 88 ASP A C 1
ATOM 677 O O . ASP A 1 88 ? -19.905 -9.441 5.561 1.00 97.19 88 ASP A O 1
ATOM 681 N N . VAL A 1 89 ? -19.065 -8.314 3.812 1.00 96.75 89 VAL A N 1
ATOM 682 C CA . VAL A 1 89 ? -18.082 -7.547 4.599 1.00 96.75 89 VAL A CA 1
ATOM 683 C C . VAL A 1 89 ? -18.781 -6.665 5.640 1.00 96.75 89 VAL A C 1
ATOM 685 O O . VAL A 1 89 ? -18.386 -6.642 6.808 1.00 96.75 89 VAL A O 1
ATOM 688 N N . ARG A 1 90 ? -19.859 -5.962 5.258 1.00 96.75 90 ARG A N 1
ATOM 689 C CA . ARG A 1 90 ? -20.653 -5.153 6.203 1.00 96.75 90 ARG A CA 1
ATOM 690 C C . ARG A 1 90 ? -21.287 -6.016 7.288 1.00 96.75 90 ARG A C 1
ATOM 692 O O . ARG A 1 90 ? -21.233 -5.636 8.459 1.00 96.75 90 ARG A O 1
ATOM 699 N N . LYS A 1 91 ? -21.854 -7.172 6.928 1.00 97.69 91 LYS A N 1
ATOM 700 C CA . LYS A 1 91 ? -22.417 -8.120 7.902 1.00 97.69 91 LYS A CA 1
ATOM 701 C C . LYS A 1 91 ? -21.348 -8.601 8.882 1.00 97.69 91 LYS A C 1
ATOM 703 O O . LYS A 1 91 ? -21.561 -8.463 10.086 1.00 97.69 91 LYS A O 1
ATOM 708 N N . ALA A 1 92 ? -20.201 -9.070 8.388 1.00 97.62 92 ALA A N 1
ATOM 709 C CA . ALA A 1 92 ? -19.082 -9.529 9.212 1.00 97.62 92 ALA A CA 1
ATOM 710 C C . ALA A 1 92 ? -18.613 -8.436 10.183 1.00 97.62 92 ALA A C 1
ATOM 712 O O . ALA A 1 92 ? -18.553 -8.660 11.393 1.00 97.62 92 ALA A O 1
ATOM 713 N N . TYR A 1 93 ? -18.416 -7.210 9.682 1.00 97.50 93 TYR A N 1
ATOM 714 C CA . TYR A 1 93 ? -18.074 -6.054 10.510 1.00 97.50 93 TYR A CA 1
ATOM 715 C C . TYR A 1 93 ? -19.106 -5.799 11.616 1.00 97.50 93 TYR A C 1
ATOM 717 O O . TYR A 1 93 ? -18.740 -5.649 12.782 1.00 97.50 93 TYR A O 1
ATOM 725 N N . THR A 1 94 ? -20.400 -5.761 11.280 1.00 97.38 94 THR A N 1
ATOM 726 C CA . THR A 1 94 ? -21.449 -5.519 12.284 1.00 97.38 94 THR A CA 1
ATOM 727 C C . THR A 1 94 ? -21.558 -6.642 13.313 1.00 97.38 94 THR A C 1
ATOM 729 O O . THR A 1 94 ? -21.822 -6.356 14.481 1.00 97.38 94 THR A O 1
ATOM 732 N N . SER A 1 95 ? -21.323 -7.894 12.907 1.00 97.31 95 SER A N 1
ATOM 733 C CA . SER A 1 95 ? -21.320 -9.051 13.804 1.00 97.31 95 SER A CA 1
ATOM 734 C C . SER A 1 95 ? -20.172 -8.956 14.803 1.00 97.31 95 SER A C 1
ATOM 736 O O . SER A 1 95 ? -20.411 -8.893 16.006 1.00 97.31 95 SER A O 1
ATOM 738 N N . GLN A 1 96 ? -18.936 -8.816 14.320 1.00 96.44 96 GLN A N 1
ATOM 739 C CA . GLN A 1 96 ? -17.771 -8.724 15.198 1.00 96.44 96 GLN A CA 1
ATOM 740 C C . GLN A 1 96 ? -17.812 -7.483 16.097 1.00 96.44 96 GLN A C 1
ATOM 742 O O . GLN A 1 96 ? -17.393 -7.529 17.255 1.00 96.44 96 GLN A O 1
ATOM 747 N N . LEU A 1 97 ? -18.340 -6.359 15.599 1.00 95.69 97 LEU A N 1
ATOM 748 C CA . LEU A 1 97 ? -18.508 -5.161 16.417 1.00 95.69 97 LEU A CA 1
ATOM 749 C C . LEU A 1 97 ? -19.465 -5.414 17.589 1.00 95.69 97 LEU A C 1
ATOM 751 O O . LEU A 1 97 ? -19.170 -4.983 18.704 1.00 95.69 97 LEU A O 1
ATOM 755 N N . ARG A 1 98 ? -20.568 -6.138 17.355 1.00 95.19 98 ARG A N 1
ATOM 756 C CA . ARG A 1 98 ? -21.505 -6.546 18.411 1.00 95.19 98 ARG A CA 1
ATOM 757 C C . ARG A 1 98 ? -20.847 -7.463 19.433 1.00 95.19 98 ARG A C 1
ATOM 759 O O . ARG A 1 98 ? -21.039 -7.242 20.625 1.00 95.19 98 ARG A O 1
ATOM 766 N N . ASP A 1 99 ? -20.043 -8.425 18.997 1.00 94.19 99 ASP A N 1
ATOM 767 C CA . ASP A 1 99 ? -19.349 -9.350 19.903 1.00 94.19 99 ASP A CA 1
ATOM 768 C C . ASP A 1 99 ? -18.331 -8.618 20.785 1.00 94.19 99 ASP A C 1
ATOM 770 O O . ASP A 1 99 ? -18.272 -8.810 22.004 1.00 94.19 99 ASP A O 1
ATOM 774 N N . VAL A 1 100 ? -17.576 -7.692 20.187 1.00 92.75 100 VAL A N 1
ATOM 775 C CA . VAL A 1 100 ? -16.667 -6.808 20.922 1.00 92.75 100 VAL A CA 1
ATOM 776 C C . VAL A 1 100 ? -17.445 -5.949 21.918 1.00 92.75 100 VAL A C 1
ATOM 778 O O . VAL A 1 100 ? -17.018 -5.823 23.062 1.00 92.75 100 VAL A O 1
ATOM 781 N N . GLU A 1 101 ? -18.592 -5.392 21.536 1.00 91.06 101 GLU A N 1
ATOM 782 C CA . GLU A 1 101 ? -19.446 -4.589 22.421 1.00 91.06 101 GLU A CA 1
ATOM 783 C C . GLU A 1 101 ? -20.076 -5.376 23.568 1.00 91.06 101 GLU A C 1
ATOM 785 O O . GLU A 1 101 ? -20.163 -4.858 24.682 1.00 91.06 101 GLU A O 1
ATOM 790 N N . ALA A 1 102 ? -20.469 -6.621 23.313 1.00 91.81 102 ALA A N 1
ATOM 791 C CA . ALA A 1 102 ? -21.020 -7.525 24.312 1.00 91.81 102 ALA A CA 1
ATOM 792 C C . ALA A 1 102 ? -19.957 -8.023 25.307 1.00 91.81 102 ALA A C 1
ATOM 794 O O . ALA A 1 102 ? -20.296 -8.456 26.412 1.00 91.81 102 ALA A O 1
ATOM 795 N N . SER A 1 103 ? -18.671 -7.949 24.947 1.00 90.19 103 SER A N 1
ATOM 796 C CA . SER A 1 103 ? -17.575 -8.376 25.816 1.00 90.19 103 SER A CA 1
ATOM 797 C C . SER A 1 103 ? -17.487 -7.528 27.094 1.00 90.19 103 SER A C 1
ATOM 799 O O . SER A 1 103 ? -17.594 -6.297 27.078 1.00 90.19 103 SER A O 1
ATOM 801 N N . LYS A 1 104 ? -17.229 -8.187 28.230 1.00 84.12 104 LYS A N 1
ATOM 802 C CA . LYS A 1 104 ? -17.089 -7.523 29.540 1.00 84.12 104 LYS A CA 1
ATOM 803 C C . LYS A 1 104 ? -15.963 -6.480 29.548 1.00 84.12 104 LYS A C 1
ATOM 805 O O . LYS A 1 104 ? -16.092 -5.434 30.181 1.00 84.12 104 LYS A O 1
ATOM 810 N N . ASP A 1 105 ? -14.907 -6.714 28.770 1.00 79.12 105 ASP A N 1
ATOM 811 C CA . ASP A 1 105 ? -13.763 -5.807 28.628 1.00 79.12 105 ASP A CA 1
ATOM 812 C C . ASP A 1 105 ? -14.136 -4.463 27.988 1.00 79.12 105 ASP A C 1
ATOM 814 O O . ASP A 1 105 ? -13.473 -3.449 28.233 1.00 79.12 105 ASP A O 1
ATOM 818 N N . CYS A 1 106 ? -15.193 -4.440 27.174 1.00 80.44 106 CYS A N 1
ATOM 819 C CA . CYS A 1 106 ? -15.699 -3.236 26.524 1.00 80.44 106 CYS A CA 1
ATOM 820 C C . CYS A 1 106 ? -16.703 -2.446 27.362 1.00 80.44 106 CYS A C 1
ATOM 822 O O . CYS A 1 106 ? -16.794 -1.228 27.191 1.00 80.44 106 CYS A O 1
ATOM 824 N N . GLN A 1 107 ? -17.405 -3.097 28.291 1.00 75.31 107 GLN A N 1
ATOM 825 C CA . GLN A 1 107 ? -18.401 -2.444 29.147 1.00 75.31 107 GLN A CA 1
ATOM 826 C C . GLN A 1 107 ? -17.772 -1.399 30.079 1.00 75.31 107 GLN A C 1
ATOM 828 O O . GLN A 1 107 ? -18.363 -0.351 30.323 1.00 75.31 107 GLN A O 1
ATOM 833 N N . ALA A 1 108 ? -16.530 -1.618 30.517 1.00 76.50 108 ALA A N 1
ATOM 834 C CA . ALA A 1 108 ? -15.791 -0.676 31.360 1.00 76.50 108 ALA A CA 1
ATOM 835 C C . ALA A 1 108 ? -15.168 0.518 30.592 1.00 76.50 108 ALA A C 1
ATOM 837 O O . ALA A 1 108 ? -14.368 1.262 31.152 1.00 76.50 108 ALA A O 1
ATOM 838 N N . SER A 1 109 ? -15.490 0.720 29.303 1.00 74.00 109 SER A N 1
ATOM 839 C CA . SER A 1 109 ? -14.881 1.755 28.443 1.00 74.00 109 SER A CA 1
ATOM 840 C C . SER A 1 109 ? -13.337 1.724 28.452 1.00 74.00 109 SER A C 1
ATOM 842 O O . SER A 1 109 ? -12.665 2.763 28.454 1.00 74.00 109 SER A O 1
ATOM 844 N N . ASN A 1 110 ? -12.752 0.528 28.405 1.00 85.25 110 ASN A N 1
ATOM 845 C CA . ASN A 1 110 ? -11.303 0.368 28.388 1.00 85.25 110 ASN A CA 1
ATOM 846 C C . ASN A 1 110 ? -10.670 0.896 27.090 1.00 85.25 110 ASN A C 1
ATOM 848 O O . ASN A 1 110 ? -11.221 0.773 25.992 1.00 85.25 110 ASN A O 1
ATOM 852 N N . LYS A 1 111 ? -9.443 1.421 27.193 1.00 89.12 111 LYS A N 1
ATOM 853 C CA . LYS A 1 111 ? -8.637 1.853 26.035 1.00 89.12 111 LYS A CA 1
ATOM 854 C C . LYS A 1 111 ? -8.471 0.729 25.001 1.00 89.12 111 LYS A C 1
ATOM 856 O O . LYS A 1 111 ? -8.564 0.984 23.803 1.00 89.12 111 LYS A O 1
ATOM 861 N N . ALA A 1 112 ? -8.295 -0.509 25.465 1.00 88.69 112 ALA A N 1
ATOM 862 C CA . ALA A 1 112 ? -8.180 -1.694 24.615 1.00 88.69 112 ALA A CA 1
ATOM 863 C C . ALA A 1 112 ? -9.449 -1.950 23.783 1.00 88.69 112 ALA A C 1
ATOM 865 O O . ALA A 1 112 ? -9.357 -2.246 22.595 1.00 88.69 112 ALA A O 1
ATOM 866 N N . CYS A 1 113 ? -10.631 -1.755 24.373 1.00 91.44 113 CYS A N 1
ATOM 867 C CA . CYS A 1 113 ? -11.901 -1.862 23.659 1.00 91.44 113 CYS A CA 1
ATOM 868 C C . CYS A 1 113 ? -11.991 -0.847 22.514 1.00 91.44 113 CYS A C 1
ATOM 870 O O . CYS A 1 113 ? -12.290 -1.205 21.375 1.00 91.44 113 CYS A O 1
ATOM 872 N N . ARG A 1 114 ? -11.680 0.426 22.799 1.00 90.81 114 ARG A N 1
ATOM 873 C CA . ARG A 1 114 ? -11.695 1.488 21.780 1.00 90.81 114 ARG A CA 1
ATOM 874 C C . ARG A 1 114 ? -10.726 1.180 20.639 1.00 90.81 114 ARG A C 1
ATOM 876 O O . ARG A 1 114 ? -11.090 1.368 19.483 1.00 90.81 114 ARG A O 1
ATOM 883 N N . ALA A 1 115 ? -9.541 0.657 20.957 1.00 91.69 115 ALA A N 1
ATOM 884 C CA . ALA A 1 115 ? -8.563 0.235 19.960 1.00 91.69 115 ALA A CA 1
ATOM 885 C C . ALA A 1 115 ? -9.087 -0.915 19.080 1.00 91.69 115 ALA A C 1
ATOM 887 O O . ALA A 1 115 ? -8.980 -0.830 17.860 1.00 91.69 115 ALA A O 1
ATOM 888 N N . LYS A 1 116 ? -9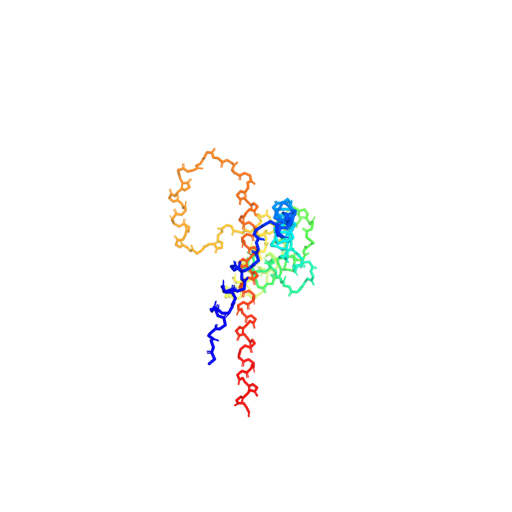.722 -1.943 19.667 1.00 92.38 116 LYS A N 1
ATOM 889 C CA . LYS A 1 116 ? -10.347 -3.042 18.907 1.00 92.38 116 LYS A CA 1
ATOM 890 C C . LYS A 1 116 ? -11.437 -2.533 17.963 1.00 92.38 116 LYS A C 1
ATOM 892 O O . LYS A 1 116 ? -11.383 -2.817 16.772 1.00 92.38 116 LYS A O 1
ATOM 897 N N . LYS A 1 117 ? -12.365 -1.703 18.457 1.00 94.00 117 LYS A N 1
ATOM 898 C CA . LYS A 1 117 ? -13.416 -1.093 17.620 1.00 94.00 117 LYS A CA 1
ATOM 899 C C . LYS A 1 117 ? -12.836 -0.252 16.484 1.00 94.00 117 LYS A C 1
ATOM 901 O O . LYS A 1 117 ? -13.316 -0.313 15.356 1.00 94.00 117 LYS A O 1
ATOM 906 N N . GLN A 1 118 ? -11.799 0.536 16.770 1.00 93.31 118 GLN A N 1
ATOM 907 C CA . GLN A 1 118 ? -11.143 1.360 15.759 1.00 93.31 118 GLN A CA 1
ATOM 908 C C . GLN A 1 118 ? -10.433 0.508 14.701 1.00 93.31 118 GLN A C 1
ATOM 910 O O . GLN A 1 118 ? -10.505 0.848 13.523 1.00 93.31 118 GLN A O 1
ATOM 915 N N . ASN A 1 119 ? -9.790 -0.592 15.097 1.00 94.12 119 ASN A N 1
ATOM 916 C CA . ASN A 1 119 ? -9.167 -1.529 14.164 1.00 94.12 119 ASN A CA 1
ATOM 917 C C . ASN A 1 119 ? -10.202 -2.214 13.266 1.00 94.12 119 ASN A C 1
ATOM 919 O O . ASN A 1 119 ? -10.004 -2.222 12.056 1.00 94.12 119 ASN A O 1
ATOM 923 N N . LEU A 1 120 ? -11.323 -2.693 13.821 1.00 95.81 120 LEU A N 1
ATOM 924 C CA . LEU A 1 120 ? -12.427 -3.255 13.030 1.00 95.81 120 LEU A CA 1
ATOM 925 C C . LEU A 1 120 ? -12.966 -2.245 12.019 1.00 95.81 120 LEU A C 1
ATOM 927 O O . LEU A 1 120 ? -13.153 -2.562 10.848 1.00 95.81 120 LEU A O 1
ATOM 931 N N . LYS A 1 121 ? -13.170 -0.999 12.462 1.00 95.19 121 LYS A N 1
ATOM 932 C CA . LYS A 1 121 ? -13.649 0.073 11.590 1.00 95.19 121 LYS A CA 1
ATOM 933 C C . LYS A 1 121 ? -12.673 0.353 10.449 1.00 95.19 121 LYS A C 1
ATOM 935 O O . LYS A 1 121 ? -13.112 0.482 9.317 1.00 95.19 121 LYS A O 1
ATOM 940 N N . LYS A 1 122 ? -11.372 0.456 10.739 1.00 94.44 122 LYS A N 1
ATOM 941 C CA . LYS A 1 122 ? -10.337 0.671 9.716 1.00 94.44 122 LYS A CA 1
ATOM 942 C C . LYS A 1 122 ? -10.266 -0.486 8.722 1.00 94.44 122 LYS A C 1
ATOM 944 O O . LYS A 1 122 ? -10.162 -0.231 7.532 1.00 94.44 122 LYS A O 1
ATOM 949 N N . ALA A 1 123 ? -10.353 -1.728 9.203 1.00 95.25 123 ALA A N 1
ATOM 950 C CA . ALA A 1 123 ? -10.360 -2.906 8.343 1.00 95.25 123 ALA A CA 1
ATOM 951 C C . ALA A 1 123 ? -11.562 -2.886 7.386 1.00 95.25 123 ALA A C 1
ATOM 953 O O . ALA A 1 123 ? -11.387 -3.028 6.181 1.00 95.25 123 ALA A O 1
ATOM 954 N N . ALA A 1 124 ? -12.767 -2.621 7.902 1.00 95.12 124 ALA A N 1
ATOM 955 C CA . ALA A 1 124 ? -13.977 -2.565 7.081 1.00 95.12 124 ALA A CA 1
ATOM 956 C C . ALA A 1 124 ? -13.942 -1.403 6.083 1.00 95.12 124 ALA A C 1
ATOM 958 O O . ALA A 1 124 ? -14.306 -1.578 4.925 1.00 95.12 124 ALA A O 1
ATOM 959 N N . ASP A 1 125 ? -13.480 -0.228 6.519 1.00 92.75 125 ASP A N 1
ATOM 960 C CA . ASP A 1 125 ? -13.324 0.947 5.659 1.00 92.75 125 ASP A CA 1
ATOM 961 C C . ASP A 1 125 ? -12.331 0.676 4.523 1.00 92.75 125 ASP A C 1
ATOM 963 O O . ASP A 1 125 ? -12.614 1.004 3.376 1.00 92.75 125 ASP A O 1
ATOM 967 N N . PHE A 1 126 ? -11.219 -0.004 4.821 1.00 92.44 126 PHE A N 1
ATOM 968 C CA . PHE A 1 126 ? -10.229 -0.388 3.821 1.00 92.44 126 PHE A CA 1
ATOM 969 C C . PHE A 1 126 ? -10.789 -1.353 2.770 1.00 92.44 126 PHE A C 1
ATOM 971 O O . PHE A 1 126 ? -10.585 -1.143 1.580 1.00 92.44 126 PHE A O 1
ATOM 978 N N . ILE A 1 127 ? -11.513 -2.397 3.187 1.00 92.00 127 ILE A N 1
ATOM 979 C CA . ILE A 1 127 ? -12.069 -3.383 2.246 1.00 92.00 127 ILE A CA 1
ATOM 980 C C . ILE A 1 127 ? -13.194 -2.763 1.403 1.00 92.00 127 ILE A C 1
ATOM 982 O O . ILE A 1 127 ? -13.272 -3.004 0.203 1.00 92.00 127 ILE A O 1
ATOM 986 N N . LEU A 1 128 ? -14.065 -1.952 2.012 1.00 90.62 128 LEU A N 1
ATOM 987 C CA . LEU A 1 128 ? -15.237 -1.391 1.331 1.00 90.62 128 LEU A CA 1
ATOM 988 C C . LEU A 1 128 ? -14.908 -0.193 0.440 1.00 90.62 128 LEU A C 1
ATOM 990 O O . LEU A 1 128 ? -15.521 -0.034 -0.612 1.00 90.62 128 LEU A O 1
ATOM 994 N N . ASN A 1 129 ? -13.992 0.670 0.882 1.00 85.81 129 ASN A N 1
ATOM 995 C CA . ASN A 1 129 ? -13.717 1.959 0.246 1.00 85.81 129 ASN A CA 1
ATOM 996 C C . ASN A 1 129 ? -12.285 2.062 -0.309 1.00 85.81 129 ASN A C 1
ATOM 998 O O . ASN A 1 129 ? -11.938 3.085 -0.901 1.00 85.81 129 ASN A O 1
ATOM 1002 N N . GLY A 1 130 ? -11.457 1.028 -0.137 1.00 84.12 130 GLY A N 1
ATOM 1003 C CA . GLY A 1 130 ? -10.059 1.007 -0.559 1.00 84.12 130 GLY A CA 1
ATOM 1004 C C . GLY A 1 130 ? -9.122 1.737 0.405 1.00 84.12 130 GLY A C 1
ATOM 1005 O O . GLY A 1 130 ? -9.452 2.015 1.558 1.00 84.12 130 GLY A O 1
ATOM 1006 N N . VAL A 1 131 ? -7.916 2.063 -0.074 1.00 74.75 131 VAL A N 1
ATOM 1007 C CA . VAL A 1 131 ? -6.914 2.788 0.721 1.00 74.75 131 VAL A CA 1
ATOM 1008 C C . VAL A 1 131 ? -7.517 4.122 1.174 1.00 74.75 131 VAL A C 1
ATOM 1010 O O . VAL A 1 131 ? -7.858 4.957 0.328 1.00 74.75 131 VAL A O 1
ATOM 1013 N N . PRO A 1 132 ? -7.639 4.381 2.490 1.00 62.81 132 PRO A N 1
ATOM 1014 C CA . PRO A 1 132 ? -8.157 5.654 2.935 1.00 62.81 132 PRO A CA 1
ATOM 1015 C C . PRO A 1 132 ? -7.213 6.749 2.438 1.00 62.81 132 PRO A C 1
ATOM 1017 O O . PRO A 1 132 ? -6.079 6.851 2.908 1.00 62.81 132 PRO A O 1
ATOM 1020 N N . ARG A 1 133 ? -7.717 7.664 1.591 1.00 54.72 133 ARG A N 1
ATOM 1021 C CA . ARG A 1 133 ? -7.025 8.906 1.153 1.00 54.72 133 ARG A CA 1
ATOM 1022 C C . ARG A 1 133 ? -6.501 9.764 2.322 1.00 54.72 133 ARG A C 1
ATOM 1024 O O . ARG A 1 133 ? -5.880 10.803 2.149 1.00 54.72 133 ARG A O 1
ATOM 1031 N N . SER A 1 134 ? -6.814 9.361 3.551 1.00 49.84 134 SER A N 1
ATOM 1032 C CA . SER A 1 134 ? -6.445 9.989 4.799 1.00 49.84 134 SER A CA 1
ATOM 1033 C C . SER A 1 134 ? -5.082 9.575 5.379 1.00 49.84 134 SER A C 1
ATOM 1035 O O . SER A 1 134 ? -4.720 10.143 6.412 1.00 49.84 134 SER A O 1
ATOM 1037 N N . ALA A 1 135 ? -4.335 8.659 4.755 1.00 49.09 135 ALA A N 1
ATOM 1038 C CA . ALA A 1 135 ? -2.970 8.332 5.183 1.00 49.09 135 ALA A CA 1
ATOM 1039 C C . ALA A 1 135 ? -1.971 9.497 4.981 1.00 49.09 135 ALA A C 1
ATOM 1041 O O . ALA A 1 135 ? -0.929 9.524 5.630 1.00 49.09 135 ALA A O 1
ATOM 1042 N N . GLU A 1 136 ? -2.317 10.513 4.177 1.00 50.78 136 GLU A N 1
ATOM 1043 C CA . GLU A 1 136 ? -1.515 11.736 4.047 1.00 50.78 136 GLU A CA 1
ATOM 1044 C C . GLU A 1 136 ? -1.430 12.517 5.382 1.00 50.78 136 GLU A C 1
ATOM 1046 O O . GLU A 1 136 ? -2.453 12.715 6.071 1.00 50.78 136 GLU A O 1
ATOM 1051 N N . PRO A 1 137 ? -0.235 13.021 5.756 1.00 52.41 137 PRO A N 1
ATOM 1052 C CA . PRO A 1 137 ? -0.042 13.815 6.962 1.00 52.41 137 PRO A CA 1
ATOM 1053 C C . PRO A 1 137 ? -0.995 15.020 6.993 1.00 52.41 137 PRO A C 1
ATOM 1055 O O . PRO A 1 137 ? -1.227 15.701 5.997 1.00 52.41 137 PRO A O 1
ATOM 1058 N N . GLN A 1 138 ? -1.551 15.329 8.171 1.00 52.12 138 GLN A N 1
ATOM 1059 C CA . GLN A 1 138 ? -2.596 16.355 8.368 1.00 52.12 138 GLN A CA 1
ATOM 1060 C C . GLN A 1 138 ? -2.286 17.741 7.760 1.00 52.12 138 GLN A C 1
ATOM 1062 O O . GLN A 1 138 ? -3.214 18.504 7.479 1.00 52.12 138 GLN A O 1
ATOM 1067 N N . LYS A 1 139 ? -1.003 18.081 7.572 1.00 52.59 139 LYS A N 1
ATOM 1068 C CA . LYS A 1 139 ? -0.564 19.328 6.924 1.00 52.59 139 LYS A CA 1
ATOM 1069 C C . LYS A 1 139 ? -0.876 19.344 5.422 1.00 52.59 139 LYS A C 1
ATOM 1071 O O . LYS A 1 139 ? -1.308 20.374 4.911 1.00 52.59 139 LYS A O 1
ATOM 1076 N N . GLU A 1 140 ? -0.753 18.206 4.752 1.00 53.19 140 GLU A N 1
ATOM 1077 C CA . GLU A 1 140 ? -0.983 18.045 3.313 1.00 53.19 140 GLU A CA 1
ATOM 1078 C C . GLU A 1 140 ? -2.485 18.054 2.984 1.00 53.19 140 GLU A C 1
ATOM 1080 O O . GLU A 1 140 ? -2.918 18.714 2.042 1.00 53.19 140 GLU A O 1
ATOM 1085 N N . LYS A 1 141 ? -3.319 17.498 3.877 1.00 52.88 141 LYS A N 1
ATOM 1086 C CA . LYS A 1 141 ? -4.791 17.588 3.792 1.00 52.88 141 LYS A CA 1
ATOM 1087 C C . LYS A 1 141 ? -5.332 19.015 3.767 1.00 52.88 141 LYS A C 1
ATOM 1089 O O . LYS A 1 141 ? -6.312 19.280 3.074 1.00 52.88 141 LYS A O 1
ATOM 1094 N N . LYS A 1 142 ? -4.752 19.934 4.552 1.00 55.91 142 LYS A N 1
ATOM 1095 C CA . LYS A 1 142 ? -5.190 21.343 4.575 1.00 55.91 142 LYS A CA 1
ATOM 1096 C C . LYS A 1 142 ? -4.768 22.087 3.308 1.00 55.91 142 LYS A C 1
ATOM 1098 O O . LYS A 1 142 ? -5.522 22.942 2.850 1.00 55.91 142 LYS A O 1
ATOM 1103 N N . ALA A 1 143 ? -3.611 21.743 2.741 1.00 57.00 143 ALA A N 1
ATOM 1104 C CA . ALA A 1 143 ? -3.155 22.281 1.463 1.00 57.00 143 ALA A CA 1
ATOM 1105 C C . ALA A 1 143 ? -4.036 21.773 0.310 1.00 57.00 143 ALA A C 1
ATOM 1107 O O . ALA A 1 143 ? -4.603 22.577 -0.422 1.00 57.00 143 ALA A O 1
ATOM 1108 N N . ARG A 1 144 ? -4.277 20.457 0.237 1.00 55.62 144 ARG A N 1
ATOM 1109 C CA . ARG A 1 144 ? -5.129 19.843 -0.791 1.00 55.62 144 ARG A CA 1
ATOM 1110 C C . ARG A 1 144 ? -6.598 20.243 -0.688 1.00 55.62 144 ARG A C 1
ATOM 1112 O O . ARG A 1 144 ? -7.226 20.416 -1.719 1.00 55.62 144 ARG A O 1
ATOM 1119 N N . ARG A 1 145 ? -7.169 20.464 0.507 1.00 56.72 145 ARG A N 1
ATOM 1120 C CA . ARG A 1 145 ? -8.549 20.993 0.623 1.00 56.72 145 ARG A CA 1
ATOM 1121 C C . ARG A 1 145 ? -8.713 22.369 -0.028 1.00 56.72 145 ARG A C 1
ATOM 1123 O O . ARG A 1 145 ? -9.762 22.603 -0.610 1.00 56.72 145 ARG A O 1
ATOM 1130 N N . LYS A 1 146 ? -7.693 23.235 0.037 1.00 53.59 146 LYS A N 1
ATOM 1131 C CA . LYS A 1 146 ? -7.705 24.531 -0.659 1.00 53.59 146 LYS A CA 1
ATOM 1132 C C . LYS A 1 146 ? -7.584 24.377 -2.176 1.00 53.59 146 LYS A C 1
ATOM 1134 O O . LYS A 1 146 ? -8.255 25.101 -2.893 1.00 53.59 146 LYS A O 1
ATOM 1139 N N . THR A 1 147 ? -6.788 23.424 -2.660 1.00 54.38 147 THR A N 1
ATOM 1140 C CA . THR A 1 147 ? -6.656 23.147 -4.103 1.00 54.38 147 THR A CA 1
ATOM 1141 C C . THR A 1 147 ? -7.909 22.467 -4.678 1.00 54.38 147 THR A C 1
ATOM 1143 O O . THR A 1 147 ? -8.362 22.788 -5.768 1.00 54.38 147 THR A O 1
ATOM 1146 N N . ARG A 1 148 ? -8.544 21.580 -3.906 1.00 49.38 148 ARG A N 1
ATOM 1147 C CA . ARG A 1 148 ? -9.666 20.732 -4.346 1.00 49.38 148 ARG A CA 1
ATOM 1148 C C . ARG A 1 148 ? -11.023 21.436 -4.367 1.00 49.38 148 ARG A C 1
ATOM 1150 O O . ARG A 1 148 ? -11.940 20.971 -5.034 1.00 49.38 148 ARG A O 1
ATOM 1157 N N . GLU A 1 149 ? -11.162 22.557 -3.661 1.00 52.97 149 GLU A N 1
ATOM 1158 C CA . GLU A 1 149 ? -12.319 23.449 -3.827 1.00 52.97 149 GLU A CA 1
ATOM 1159 C C . GLU A 1 149 ? -12.294 24.146 -5.204 1.00 52.97 149 GLU A C 1
ATOM 1161 O O . GLU A 1 149 ? -13.329 24.606 -5.676 1.00 52.97 149 GLU A O 1
ATOM 1166 N N . GLN A 1 150 ? -11.137 24.128 -5.884 1.00 49.41 150 GLN A N 1
ATOM 1167 C CA . GLN A 1 150 ? -10.912 24.717 -7.204 1.00 49.41 150 GLN A CA 1
ATOM 1168 C C . GLN A 1 150 ? -10.896 23.687 -8.360 1.00 49.41 150 GLN A C 1
ATOM 1170 O O . GLN A 1 150 ? -11.159 24.065 -9.495 1.00 49.41 150 GLN A O 1
ATOM 1175 N N . GLU A 1 151 ? -10.676 22.393 -8.091 1.00 50.09 151 GLU A N 1
ATOM 1176 C CA . GLU A 1 151 ? -10.558 21.311 -9.102 1.00 50.09 151 GLU A CA 1
ATOM 1177 C C . GLU A 1 151 ? -11.788 20.383 -9.198 1.00 50.09 151 GLU A C 1
ATOM 1179 O O . GLU A 1 151 ? -11.698 19.235 -9.624 1.00 50.09 151 GLU A O 1
ATOM 1184 N N . ARG A 1 152 ? -12.976 20.841 -8.797 1.00 49.16 152 ARG A N 1
ATOM 1185 C CA . ARG A 1 152 ? -14.192 20.002 -8.752 1.00 49.16 152 ARG A CA 1
ATOM 1186 C C . ARG A 1 152 ? -14.814 19.687 -10.132 1.00 49.16 152 ARG A C 1
ATOM 1188 O O . ARG A 1 152 ? -16.024 19.501 -10.197 1.00 49.16 152 ARG A O 1
ATOM 1195 N N . SER A 1 153 ? -14.030 19.647 -11.213 1.00 53.28 153 SER A N 1
ATOM 1196 C CA . SER A 1 153 ? -14.545 19.484 -12.584 1.00 53.28 153 SER A CA 1
ATOM 1197 C C . SER A 1 153 ? -13.937 18.350 -13.414 1.00 53.28 153 SER A C 1
ATOM 1199 O O . SER A 1 153 ? 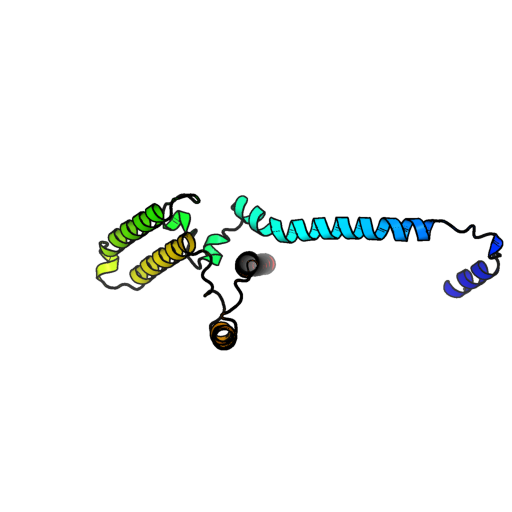-14.525 18.055 -14.448 1.00 53.28 153 SER A O 1
ATOM 1201 N N . ASP A 1 154 ? -12.848 17.695 -13.006 1.00 55.72 154 ASP A N 1
ATOM 1202 C CA . ASP A 1 154 ? -12.237 16.655 -13.846 1.00 55.72 154 ASP A CA 1
ATOM 1203 C C . ASP A 1 154 ? -12.170 15.314 -13.106 1.00 55.72 154 ASP A C 1
ATOM 1205 O O . ASP A 1 154 ? -11.403 15.128 -12.159 1.00 55.72 154 ASP A O 1
ATOM 1209 N N . ASP A 1 155 ? -13.012 14.376 -13.543 1.00 61.03 155 ASP A N 1
ATOM 1210 C CA . ASP A 1 155 ? -12.899 12.955 -13.227 1.00 61.03 155 ASP A CA 1
ATOM 1211 C C . ASP A 1 155 ? -11.602 12.428 -13.866 1.00 61.03 155 ASP A C 1
ATOM 1213 O O . ASP A 1 155 ? -11.624 11.949 -14.997 1.00 61.03 155 ASP A O 1
ATOM 1217 N N . ASP A 1 156 ? -10.456 12.565 -13.189 1.00 72.50 156 ASP A N 1
ATOM 1218 C CA . ASP A 1 156 ? -9.190 11.968 -13.634 1.00 72.50 156 ASP A CA 1
ATOM 1219 C C . ASP A 1 156 ? -9.209 10.452 -13.359 1.00 72.50 156 ASP A C 1
ATOM 1221 O O . ASP A 1 156 ? -9.061 10.031 -12.204 1.00 72.50 156 ASP A O 1
ATOM 1225 N N . PRO A 1 157 ? -9.364 9.600 -14.392 1.00 71.88 157 PRO A N 1
ATOM 1226 C CA . PRO A 1 157 ? -9.440 8.154 -14.211 1.00 71.88 157 PRO A CA 1
ATOM 1227 C C . PRO A 1 157 ? -8.109 7.551 -13.740 1.00 71.88 157 PRO A C 1
ATOM 1229 O O . PRO A 1 157 ? -8.080 6.415 -13.269 1.00 71.88 157 PRO A O 1
ATOM 1232 N N . TRP A 1 158 ? -7.001 8.291 -13.854 1.00 77.19 158 TRP A N 1
ATOM 1233 C CA . TRP A 1 158 ? -5.677 7.830 -13.441 1.00 77.19 158 TRP A CA 1
ATOM 1234 C C . TRP A 1 158 ? -5.342 8.186 -11.992 1.00 77.19 158 TRP A C 1
ATOM 1236 O O . TRP A 1 158 ? -4.438 7.570 -11.415 1.00 77.19 158 TRP A O 1
ATOM 1246 N N . GLY A 1 159 ? -6.083 9.121 -11.388 1.00 75.00 159 GLY A N 1
ATOM 1247 C CA . GLY A 1 159 ? -5.860 9.586 -10.022 1.00 75.00 159 GLY A CA 1
ATOM 1248 C C . GLY A 1 159 ? -5.874 8.435 -9.017 1.00 75.00 159 GLY A C 1
ATOM 1249 O O . GLY A 1 159 ? -4.884 8.211 -8.323 1.00 75.00 159 GLY A O 1
ATOM 1250 N N . ASP A 1 160 ? -6.940 7.630 -9.024 1.00 77.06 160 ASP A N 1
ATOM 1251 C CA . ASP A 1 160 ? -7.120 6.530 -8.066 1.00 77.06 160 ASP A CA 1
ATOM 1252 C C . ASP A 1 160 ? -6.069 5.419 -8.216 1.00 77.06 160 ASP A C 1
ATOM 1254 O O . ASP A 1 160 ? -5.573 4.889 -7.219 1.00 77.06 160 ASP A O 1
ATOM 1258 N N . TRP A 1 161 ? -5.677 5.088 -9.451 1.00 83.06 161 TRP A N 1
ATOM 1259 C CA . TRP A 1 161 ? -4.633 4.089 -9.693 1.00 83.06 161 TRP A CA 1
ATOM 1260 C C . TRP A 1 161 ? -3.256 4.580 -9.231 1.00 83.06 161 TRP A C 1
ATOM 1262 O O . TRP A 1 161 ? -2.519 3.833 -8.581 1.00 83.06 161 TRP A O 1
ATOM 1272 N N . SER A 1 162 ? -2.913 5.836 -9.533 1.00 83.31 162 SER A N 1
ATOM 1273 C CA . SER A 1 162 ? -1.626 6.413 -9.138 1.00 83.31 162 SER A CA 1
ATOM 1274 C C . SER A 1 162 ? -1.504 6.567 -7.617 1.00 83.31 162 SER A C 1
ATOM 1276 O O . SER A 1 162 ? -0.458 6.236 -7.055 1.00 83.31 162 SER A O 1
ATOM 1278 N N . ASP A 1 163 ? -2.589 6.966 -6.943 1.00 82.56 163 ASP A N 1
ATOM 1279 C CA . AS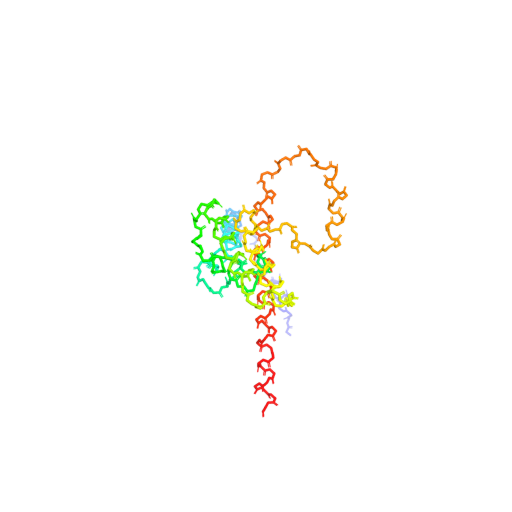P A 1 163 ? -2.673 7.048 -5.483 1.00 82.56 163 ASP A CA 1
ATOM 1280 C C . ASP A 1 163 ? -2.504 5.661 -4.842 1.00 82.56 163 ASP A C 1
ATOM 1282 O O . ASP A 1 163 ? -1.768 5.511 -3.863 1.00 82.56 163 ASP A O 1
ATOM 1286 N N . HIS A 1 164 ? -3.131 4.625 -5.411 1.00 82.75 164 HIS A N 1
ATOM 1287 C CA . HIS A 1 164 ? -2.990 3.253 -4.926 1.00 82.75 164 HIS A CA 1
ATOM 1288 C C . HIS A 1 164 ? -1.555 2.732 -5.074 1.00 82.75 164 HIS A C 1
ATOM 1290 O O . HIS A 1 164 ? -0.987 2.196 -4.122 1.00 82.75 164 HIS A O 1
ATOM 1296 N N . LEU A 1 165 ? -0.945 2.918 -6.248 1.00 85.50 165 LEU A N 1
ATOM 1297 C CA . LEU A 1 165 ? 0.438 2.511 -6.491 1.00 85.50 165 LEU A CA 1
ATOM 1298 C C . LEU A 1 165 ? 1.408 3.245 -5.558 1.00 85.50 165 LEU A C 1
ATOM 1300 O O . LEU A 1 165 ? 2.325 2.632 -5.012 1.00 85.50 165 LEU A O 1
ATOM 1304 N N . LYS A 1 166 ? 1.198 4.549 -5.352 1.00 86.81 166 LYS A N 1
ATOM 1305 C CA . LYS A 1 166 ? 1.982 5.333 -4.400 1.00 86.81 166 LYS A CA 1
ATOM 1306 C C . LYS A 1 166 ? 1.854 4.771 -2.985 1.00 86.81 166 LYS A C 1
ATOM 1308 O O . LYS A 1 166 ? 2.873 4.539 -2.346 1.00 86.81 166 LYS A O 1
ATOM 1313 N N . ALA A 1 167 ? 0.637 4.476 -2.528 1.00 83.62 167 ALA A N 1
ATOM 1314 C CA . ALA A 1 167 ? 0.413 3.893 -1.207 1.00 83.62 167 ALA A CA 1
ATOM 1315 C C . ALA A 1 167 ? 1.115 2.534 -1.028 1.00 83.62 167 ALA A C 1
ATOM 1317 O O . ALA A 1 167 ? 1.658 2.267 0.043 1.00 83.62 167 ALA A O 1
ATOM 1318 N N . GLN A 1 168 ? 1.157 1.695 -2.071 1.00 85.81 168 GLN A N 1
ATOM 1319 C CA . GLN A 1 168 ? 1.911 0.436 -2.043 1.00 85.81 168 GLN A CA 1
ATOM 1320 C C . GLN A 1 168 ? 3.420 0.670 -1.892 1.00 85.81 168 GLN A C 1
ATOM 1322 O O . GLN A 1 168 ? 4.074 -0.016 -1.106 1.00 85.81 168 GLN A O 1
ATOM 1327 N N . TRP A 1 169 ? 3.976 1.632 -2.633 1.00 89.62 169 TRP A N 1
ATOM 1328 C CA . TRP A 1 169 ? 5.397 1.975 -2.555 1.00 89.62 169 TRP A CA 1
ATOM 1329 C C . TRP A 1 169 ? 5.784 2.606 -1.222 1.00 89.62 169 TRP A C 1
ATOM 1331 O O . TRP A 1 169 ? 6.822 2.244 -0.672 1.00 89.62 169 TRP A O 1
ATOM 1341 N N . ASP A 1 170 ? 4.948 3.494 -0.688 1.00 86.81 170 ASP A N 1
ATOM 1342 C CA . ASP A 1 170 ? 5.154 4.095 0.630 1.00 86.81 170 ASP A CA 1
ATOM 1343 C C . ASP A 1 170 ? 5.143 3.001 1.715 1.00 86.81 170 ASP A C 1
ATOM 1345 O O . ASP A 1 170 ? 6.072 2.920 2.519 1.00 86.81 170 ASP A O 1
ATOM 1349 N N . ALA A 1 171 ? 4.170 2.080 1.673 1.00 85.44 171 ALA A N 1
ATOM 1350 C CA . ALA A 1 171 ? 4.098 0.948 2.600 1.00 85.44 171 ALA A CA 1
ATOM 1351 C C . ALA A 1 171 ? 5.320 0.017 2.504 1.00 85.44 171 ALA A C 1
ATOM 1353 O O . ALA A 1 171 ? 5.857 -0.410 3.527 1.00 85.44 171 ALA A O 1
ATOM 1354 N N . LEU A 1 172 ? 5.788 -0.281 1.287 1.00 87.19 172 LEU A N 1
ATOM 1355 C CA . LEU A 1 172 ? 6.987 -1.093 1.075 1.00 87.19 172 LEU A CA 1
ATOM 1356 C C . LEU A 1 172 ? 8.254 -0.378 1.569 1.00 87.19 172 LEU A C 1
ATOM 1358 O O . LEU A 1 172 ? 9.128 -1.002 2.171 1.00 87.19 172 LEU A O 1
ATOM 1362 N N . GLY A 1 173 ? 8.360 0.928 1.322 1.00 86.94 173 GLY A N 1
ATOM 1363 C CA . GLY A 1 173 ? 9.473 1.753 1.781 1.00 86.94 173 GLY A CA 1
ATOM 1364 C C . GLY A 1 173 ? 9.567 1.804 3.305 1.00 86.94 173 GLY A C 1
ATOM 1365 O O . GLY A 1 173 ? 10.664 1.666 3.853 1.00 86.94 173 GLY A O 1
ATOM 1366 N N . ASP A 1 174 ? 8.429 1.936 3.986 1.00 85.31 174 ASP A N 1
ATOM 1367 C CA . ASP A 1 174 ? 8.352 1.892 5.447 1.00 85.31 174 ASP A CA 1
ATOM 1368 C C . ASP A 1 174 ? 8.807 0.532 5.997 1.00 85.31 174 ASP A C 1
ATOM 1370 O O . ASP A 1 174 ? 9.616 0.489 6.926 1.00 85.31 174 ASP A O 1
ATOM 1374 N N . GLU A 1 175 ? 8.383 -0.573 5.379 1.00 84.38 175 GLU A N 1
ATOM 1375 C CA . GLU A 1 175 ? 8.808 -1.921 5.774 1.00 84.38 175 GLU A CA 1
ATOM 1376 C C . GLU A 1 175 ? 10.329 -2.108 5.621 1.00 84.38 175 GLU A C 1
ATOM 1378 O O . GLU A 1 175 ? 11.007 -2.577 6.536 1.00 84.38 175 GLU A O 1
ATOM 1383 N N . ILE A 1 176 ? 10.904 -1.669 4.495 1.00 88.00 176 ILE A N 1
ATOM 1384 C CA . ILE A 1 176 ? 12.356 -1.731 4.252 1.00 88.00 176 ILE A CA 1
ATOM 1385 C C . ILE A 1 176 ? 13.116 -0.884 5.280 1.00 88.00 176 ILE A C 1
ATOM 1387 O O . ILE A 1 176 ? 14.179 -1.278 5.774 1.00 88.00 176 ILE A O 1
ATOM 1391 N N . LYS A 1 177 ? 12.591 0.295 5.619 1.00 89.06 177 LYS A N 1
ATOM 1392 C CA . LYS A 1 177 ? 13.205 1.194 6.598 1.00 89.06 177 LYS A CA 1
ATOM 1393 C C . LYS A 1 177 ? 13.194 0.596 8.004 1.00 89.06 177 LYS A C 1
ATOM 1395 O O . LYS A 1 177 ? 14.192 0.689 8.715 1.00 89.06 177 LYS A O 1
ATOM 1400 N N . GLU A 1 178 ? 12.098 -0.039 8.401 1.00 86.19 178 GLU A N 1
ATOM 1401 C CA . GLU A 1 178 ? 12.009 -0.727 9.689 1.00 86.19 178 GLU A CA 1
ATOM 1402 C C . GLU A 1 178 ? 12.914 -1.963 9.736 1.00 86.19 178 GLU A C 1
ATOM 1404 O O . GLU A 1 178 ? 13.694 -2.114 10.680 1.00 86.19 178 GLU A O 1
ATOM 1409 N N . GLY A 1 179 ? 12.898 -2.786 8.683 1.00 85.50 179 GLY A N 1
ATOM 1410 C CA . GLY A 1 179 ? 13.754 -3.966 8.574 1.00 85.50 179 GLY A CA 1
ATOM 1411 C C . GLY A 1 179 ? 15.245 -3.619 8.595 1.00 85.50 179 GLY A C 1
ATOM 1412 O O . GLY A 1 179 ? 16.021 -4.247 9.315 1.00 85.50 179 GLY A O 1
ATOM 1413 N N . SER A 1 180 ? 15.656 -2.568 7.880 1.00 86.81 180 SER A N 1
ATOM 1414 C CA . SER A 1 180 ? 17.048 -2.092 7.894 1.00 86.81 180 SER A CA 1
ATOM 1415 C C . SER A 1 180 ? 17.468 -1.526 9.254 1.00 86.81 180 SER A C 1
ATOM 1417 O O . SER A 1 180 ? 18.579 -1.799 9.708 1.00 86.81 180 SER A O 1
ATOM 1419 N N . ALA A 1 181 ? 16.583 -0.808 9.953 1.00 89.50 181 ALA A N 1
ATOM 1420 C CA . ALA A 1 181 ? 16.852 -0.327 11.307 1.00 89.50 181 ALA A CA 1
ATOM 1421 C C . ALA A 1 181 ? 16.994 -1.478 12.318 1.00 89.50 181 ALA A C 1
ATOM 1423 O O . ALA A 1 181 ? 17.836 -1.419 13.215 1.00 89.50 181 ALA A O 1
ATOM 1424 N N . GLN A 1 182 ? 16.191 -2.534 12.182 1.00 85.88 182 GLN A N 1
ATOM 1425 C CA . GLN A 1 182 ? 16.288 -3.720 13.031 1.00 85.88 182 GLN A CA 1
ATOM 1426 C C . GLN A 1 182 ? 17.552 -4.532 12.734 1.00 85.88 182 GLN A C 1
ATOM 1428 O O . GLN A 1 182 ? 18.239 -4.951 13.664 1.00 85.88 182 GLN A O 1
ATOM 1433 N N . PHE A 1 183 ? 17.907 -4.687 11.457 1.00 86.88 183 PHE A N 1
ATOM 1434 C CA . PHE A 1 183 ? 19.164 -5.307 11.050 1.00 86.88 183 PHE A CA 1
ATOM 1435 C C . PHE A 1 183 ? 20.374 -4.560 11.624 1.00 86.88 183 PHE A C 1
ATOM 1437 O O . PHE A 1 183 ? 21.244 -5.188 12.220 1.00 86.88 183 PHE A O 1
ATOM 1444 N N . ALA A 1 184 ? 20.395 -3.225 11.535 1.00 88.06 184 ALA A N 1
ATOM 1445 C CA . ALA A 1 184 ? 21.468 -2.409 12.102 1.00 88.06 184 ALA A CA 1
ATOM 1446 C C . ALA A 1 184 ? 21.637 -2.632 13.616 1.00 88.06 184 ALA A C 1
ATOM 1448 O O . ALA A 1 184 ? 22.759 -2.816 14.082 1.00 88.06 184 ALA A O 1
ATOM 1449 N N . LYS A 1 185 ? 20.531 -2.699 14.372 1.00 88.75 185 LYS A N 1
ATOM 1450 C CA . LYS A 1 185 ? 20.560 -2.997 15.816 1.00 88.75 185 LYS A CA 1
ATOM 1451 C C . LYS A 1 185 ? 21.087 -4.397 16.126 1.00 88.75 185 LYS A C 1
ATOM 1453 O O . LYS A 1 185 ? 21.790 -4.574 17.116 1.00 88.75 185 LYS A O 1
ATOM 1458 N N . ASN A 1 186 ? 20.734 -5.390 15.312 1.00 86.25 186 ASN A N 1
ATOM 1459 C CA . ASN A 1 186 ? 21.210 -6.761 15.502 1.00 86.25 186 ASN A CA 1
ATOM 1460 C C . ASN A 1 186 ? 22.713 -6.865 15.226 1.00 86.25 186 ASN A C 1
ATOM 1462 O O . ASN A 1 186 ? 23.435 -7.432 16.036 1.00 86.25 186 ASN A O 1
ATOM 1466 N N . VAL A 1 187 ? 23.193 -6.238 14.146 1.00 88.25 187 VAL A N 1
ATOM 1467 C CA . VAL A 1 187 ? 24.628 -6.162 13.840 1.00 88.25 187 VAL A CA 1
ATOM 1468 C C . VAL A 1 187 ? 25.385 -5.460 14.971 1.00 88.25 187 VAL A C 1
ATOM 1470 O O . VAL A 1 187 ? 26.399 -5.968 15.431 1.00 88.25 187 VAL A O 1
ATOM 1473 N N . GLU A 1 188 ? 24.888 -4.333 15.481 1.00 87.25 188 GLU A N 1
ATOM 1474 C CA . GLU A 1 188 ? 25.508 -3.656 16.627 1.00 87.25 188 GLU A CA 1
ATOM 1475 C C . GLU A 1 188 ? 25.571 -4.571 17.862 1.00 87.25 188 GLU A C 1
ATOM 1477 O O . GLU A 1 188 ? 26.604 -4.672 18.519 1.00 87.25 188 GLU A O 1
ATOM 1482 N N . LYS A 1 189 ? 24.504 -5.320 18.146 1.00 84.38 189 LYS A N 1
ATOM 1483 C CA . LYS A 1 189 ? 24.479 -6.262 19.268 1.00 84.38 189 LYS A CA 1
ATOM 1484 C C . LYS A 1 189 ? 25.487 -7.409 19.113 1.00 84.38 189 LYS A C 1
ATOM 1486 O O . LYS A 1 189 ? 26.106 -7.779 20.107 1.00 84.38 189 LYS A O 1
ATOM 1491 N N . ASP A 1 190 ? 25.652 -7.941 17.904 1.00 83.94 190 ASP A N 1
ATOM 1492 C CA . ASP A 1 190 ? 26.525 -9.090 17.624 1.00 83.94 190 ASP A CA 1
ATOM 1493 C C . ASP A 1 190 ? 28.017 -8.717 17.578 1.00 83.94 190 ASP A C 1
ATOM 1495 O O . ASP A 1 190 ? 28.864 -9.553 17.879 1.00 83.94 190 ASP A O 1
ATOM 1499 N N . TYR A 1 191 ? 28.357 -7.473 17.221 1.00 76.56 191 TYR A N 1
ATOM 1500 C CA . TYR A 1 191 ? 29.749 -6.998 17.184 1.00 76.56 191 TYR A CA 1
ATOM 1501 C C . TYR A 1 191 ? 30.241 -6.391 18.508 1.00 76.56 191 TYR A C 1
ATOM 1503 O O . TYR A 1 191 ? 31.453 -6.286 18.704 1.00 76.56 191 TYR A O 1
ATOM 1511 N N . PHE A 1 192 ? 29.334 -5.970 19.396 1.00 70.00 192 PHE A N 1
ATOM 1512 C CA . PHE A 1 192 ? 29.667 -5.320 20.672 1.00 70.00 192 PHE A CA 1
ATOM 1513 C C . PHE A 1 192 ? 29.249 -6.128 21.921 1.00 70.00 192 PHE A C 1
ATOM 1515 O O . PHE A 1 192 ? 29.294 -5.582 23.026 1.00 70.00 192 PHE A O 1
ATOM 1522 N N . SER A 1 193 ? 28.868 -7.404 21.764 1.00 54.69 193 SER A N 1
ATOM 1523 C CA . SER A 1 193 ? 28.754 -8.386 22.866 1.00 54.69 193 SER A CA 1
ATOM 1524 C C . SER A 1 193 ? 30.003 -9.254 22.958 1.00 54.69 193 SER A C 1
ATOM 1526 O O . SER A 1 193 ? 30.368 -9.612 24.099 1.00 54.69 193 SER A O 1
#

Foldseek 3Di:
DPPPVVVVVVVVVPDPPVVPDPPCVVVVCVVVVVVVVVVVVVVVVCCLQCVLVVCCVVVVALLCCLLLVAPDHLCVLLVHDLPDDLVVLVVSLVVVLVVLCPDPCPVVVDPVSVNSNVRSVSSSCCSNVNRPPPPDDPVVVVVVVVVCVVVVPDPPVCVVVVVNSVSSVVSVVVVVVVVVVVVVVVVVVVVVD